Protein AF-A0A7K3WKF4-F1 (afdb_monomer)

Nearest PDB structures (foldseek):
  2om5-assembly1_A  TM=3.098E-01  e=3.218E-04  Homo sapiens
  7wmp-assembly1_B  TM=5.565E-01  e=5.448E-02  Helicobacter phage KHP30
  4x9b-assembly1_B  TM=2.691E-01  e=4.914E-04  Drosophila melanogaster
  6d1p-assembly1_A  TM=2.313E-01  e=4.779E-03  Bacteroides uniformis str. 3978 T3 ii
  5i99-assembly1_A  TM=2.181E-01  e=3.044E-02  Mus musculus

pLDDT: mean 87.35, std 16.47, range [27.38, 98.5]

Solvent-accessible surface area (backbone atoms only — not comparable to full-atom values): 19414 Å² total; per-residue (Å²): 143,82,87,81,84,84,75,84,81,80,80,78,80,77,80,77,78,76,80,70,76,82,77,66,37,39,50,88,57,43,48,78,48,37,30,80,52,79,65,48,75,52,51,24,71,66,24,44,70,41,78,48,51,90,70,45,89,52,78,68,28,66,18,25,27,30,28,31,37,55,30,54,64,63,95,77,40,94,82,64,81,81,84,56,44,30,33,35,43,36,41,34,71,61,47,48,55,95,44,70,50,32,8,79,28,30,34,41,36,32,25,40,42,88,40,73,75,40,54,91,43,52,50,67,48,82,41,57,52,79,42,80,60,60,50,73,42,79,40,69,83,54,63,67,59,34,56,33,37,39,40,38,17,21,25,29,79,64,82,74,20,82,35,51,6,39,28,35,36,28,41,36,38,30,43,64,34,41,47,85,81,52,69,72,48,73,13,39,76,62,36,80,80,33,76,61,37,42,47,83,48,40,40,30,37,36,37,49,72,88,58,74,72,35,38,48,48,55,69,55,50,79,47,49,55,54,40,58,35,40,25,52,62,90,54,62,81,39,75,46,62,36,38,40,34,33,69,58,98,88,32,73,44,74,53,75,47,79,46,57,24,33,76,53,66,49,74,54,53,59,26,34,58,73,81,81,82,62,50,32,28,52,51,46,44,64,39,76,81,28,64,63,16,39,38,40,30,21,42,88,84,69,48,74,74,46,75,42,66,43,52,79,52,71,53,52,58,86,87,56,74,75,43,66,31,37,39,42,34,34,61,32,77,86,88,39,45,67,86,59,52,67,57,56,36,30,42,46,129

Secondary structure (DSSP, 8-state):
--PPPPPP------------------TTSPEEP-TTSPPEEEEGGG-EEEE--TTSSSSEEEEEEEEEEE---GGG-TTS------EEEEEEEEEE---TTB-SSEEEEEEEBS-TT-GGGBPPPSEEEEESS-EEEEE-SPPTT-EEEEEEEE---STT--B---EEEEEEEESGGG------EEEETT-TT---EETTPPEEEE--TT----EEE-TTBS-SBSSEEEE----SSEEEEEEEEEEETTEEEEEEEEEEEEPPPEE-SEE--SSSSSS-S--EETGGG-TT-EEEEE-TTS-EEEEEES--S----TT--SSEEEEEEES-TTT---PPEEEEEEE--

Sequence (349 aa):
MNTVSAWPVIAFVAIVFLSSRAVAQDCADPQLLCGQSAPETLSTADGINTPVPASFCFDIAENAVFFDFQTLDLSQFPGLSFDDPTATLSIGNISCLQDSTFGEGILYAVFAATNACDESTFDAPIACDTLFQATDIPLDDLDPSTTYTVMISGFQGDLPAINPGECEVSISVSGPAVTYDFEADWYPDGDQSRNILLSGETVVLTTNPDLTGYSWTGEALNETSGPVVTAIPVGVDQNFEYIVETTINGCIYSETLSVLVRPAILPYNAFTPNADGINDTWEIKDIEKWQNAQINVYSRWGTRVFQATNYKNDWGGDDLPAATYYYVIELNPVDFNSDPYTGSVTILR

Foldseek 3Di:
DDDDDDDDDPDDPPPPPPPPPDDAQEQQDHAEFFQPDDWDKDKLVSFDWAAADPLAPDGTFHRKGKHKAWFADCVLPPPDPDPFLKKKKWKADKDWDPDQQEDQWKKKFKFFAPGSRDNVRTDRTQDIDTDNHIDIDMRGPHDHRTMIMMMMGFCQDDPPHPHGTTIMIIIHMHDDRRADDFPWDKDFLPDPQWDAAEQQTKIKIFGNQSDAAKAKDWPQWPDGGHRITIGRDHDAQDKIKMKIWGADPNDIHIDIDIHGYHYDKAWDAEAECPPPPGRQFGDIPPLLVQQQKWKWKADPVRHTPDIDGSDDRPHRPPPDDFAKIKMWIDRHVVPIDDHTDIDIHGYDD

InterPro domains:
  IPR026341 T9SS type B sorting domain [TIGR04131] (269-334)

Mean predicted aligned error: 9.22 Å

Radius of gyration: 31.7 Å; Cα contacts (8 Å, |Δi|>4): 827; chains: 1; bounding box: 65×61×93 Å

Structure (mmCIF, N/CA/C/O backbone):
data_AF-A0A7K3WKF4-F1
#
_entry.id   AF-A0A7K3WKF4-F1
#
loop_
_atom_site.group_PDB
_atom_site.id
_atom_site.type_symbol
_atom_site.label_atom_id
_atom_site.label_alt_id
_atom_site.label_comp_id
_atom_site.label_asym_id
_atom_site.label_entity_id
_atom_site.label_seq_id
_atom_site.pdbx_PDB_ins_code
_atom_site.Cartn_x
_atom_site.Cartn_y
_atom_site.Cartn_z
_atom_site.occupancy
_atom_site.B_iso_or_equiv
_atom_site.auth_seq_id
_atom_site.auth_comp_id
_atom_site.auth_asym_id
_atom_site.auth_atom_id
_atom_site.pdbx_PDB_model_num
ATOM 1 N N . MET A 1 1 ? 7.154 43.308 31.903 1.00 39.66 1 MET A N 1
ATOM 2 C CA . MET A 1 1 ? 6.301 42.131 31.647 1.00 39.66 1 MET A CA 1
ATOM 3 C C . MET A 1 1 ? 6.069 42.073 30.147 1.00 39.66 1 MET A C 1
ATOM 5 O O . MET A 1 1 ? 5.124 42.680 29.676 1.00 39.66 1 MET A O 1
ATOM 9 N N . ASN A 1 2 ? 6.984 41.448 29.404 1.00 32.00 2 ASN A N 1
ATOM 10 C CA . ASN A 1 2 ? 6.852 41.259 27.958 1.00 32.00 2 ASN A CA 1
ATOM 11 C C . ASN A 1 2 ? 6.824 39.754 27.703 1.00 32.00 2 ASN A C 1
ATOM 13 O O . ASN A 1 2 ? 7.793 39.063 28.007 1.00 32.00 2 ASN A O 1
ATOM 17 N N . THR A 1 3 ? 5.695 39.259 27.210 1.00 35.66 3 THR A N 1
ATOM 18 C CA . THR A 1 3 ? 5.501 37.872 26.791 1.00 35.66 3 THR A CA 1
ATOM 19 C C . THR A 1 3 ? 5.951 37.733 25.342 1.00 35.66 3 THR A C 1
ATOM 21 O O . THR A 1 3 ? 5.394 38.375 24.455 1.00 35.66 3 THR A O 1
ATOM 24 N N . VAL A 1 4 ? 6.980 36.919 25.110 1.00 35.44 4 VAL A N 1
ATOM 25 C CA . VAL A 1 4 ? 7.447 36.546 23.770 1.00 35.44 4 VAL A CA 1
ATOM 26 C C . VAL A 1 4 ? 6.651 35.318 23.332 1.00 35.44 4 VAL A C 1
ATOM 28 O O . VAL A 1 4 ? 6.704 34.282 23.988 1.00 35.44 4 VAL A O 1
ATOM 31 N N . SER A 1 5 ? 5.882 35.454 22.253 1.00 32.41 5 SER A N 1
ATOM 32 C CA . SER A 1 5 ? 5.180 34.358 21.585 1.00 32.41 5 SER A CA 1
ATOM 33 C C . SER A 1 5 ? 6.172 33.537 20.760 1.00 32.41 5 SER A C 1
ATOM 35 O O . SER A 1 5 ? 6.769 34.070 19.823 1.00 32.41 5 SER A O 1
ATOM 37 N N . ALA A 1 6 ? 6.337 32.256 21.083 1.00 34.06 6 ALA A N 1
ATOM 38 C CA . ALA A 1 6 ? 7.066 31.305 20.252 1.00 34.06 6 ALA A CA 1
ATOM 39 C C . ALA A 1 6 ? 6.112 30.713 19.202 1.00 34.06 6 ALA A C 1
ATOM 41 O O . ALA A 1 6 ? 5.099 30.113 19.552 1.00 34.06 6 ALA A O 1
ATOM 42 N N . TRP A 1 7 ? 6.425 30.922 17.925 1.00 29.14 7 TRP A N 1
ATOM 43 C CA . TRP A 1 7 ? 5.828 30.212 16.791 1.00 29.14 7 TRP A CA 1
ATOM 44 C C . TRP A 1 7 ? 6.712 28.999 16.465 1.00 29.14 7 TRP A C 1
ATOM 46 O O . TRP A 1 7 ? 7.935 29.120 16.595 1.00 29.14 7 TRP A O 1
ATOM 56 N N . PRO A 1 8 ? 6.163 27.848 16.037 1.00 34.53 8 PRO A N 1
ATOM 57 C CA . PRO A 1 8 ? 6.991 26.729 15.621 1.00 34.53 8 PRO A CA 1
ATOM 58 C C . PRO A 1 8 ? 7.610 27.048 14.256 1.00 34.53 8 PRO A C 1
ATOM 60 O O . PRO A 1 8 ? 6.922 27.403 13.300 1.00 34.53 8 PRO A O 1
ATOM 63 N N . VAL A 1 9 ? 8.934 26.946 14.182 1.00 34.34 9 VAL A N 1
ATOM 64 C CA . VAL A 1 9 ? 9.682 26.981 12.925 1.00 34.34 9 VAL A CA 1
ATOM 65 C C . VAL A 1 9 ? 9.486 25.620 12.264 1.00 34.34 9 VAL A C 1
ATOM 67 O O . VAL A 1 9 ? 10.070 24.632 12.699 1.00 34.34 9 VAL A O 1
ATOM 70 N N . ILE A 1 10 ? 8.637 25.561 11.240 1.00 36.38 10 ILE A N 1
ATOM 71 C CA . ILE A 1 10 ? 8.538 24.399 10.353 1.00 36.38 10 ILE A CA 1
ATOM 72 C C . ILE A 1 10 ? 9.793 24.416 9.479 1.00 36.38 10 ILE A C 1
ATOM 74 O O . ILE A 1 10 ? 9.942 25.262 8.596 1.00 36.38 10 ILE A O 1
ATOM 78 N N . ALA A 1 11 ? 10.730 23.519 9.775 1.00 30.06 11 ALA A N 1
ATOM 79 C CA . ALA A 1 11 ? 11.893 23.285 8.939 1.00 30.06 11 ALA A CA 1
ATOM 80 C C . ALA A 1 11 ? 11.443 22.526 7.683 1.00 30.06 11 ALA A C 1
ATOM 82 O O . ALA A 1 11 ? 11.278 21.311 7.706 1.00 30.06 11 ALA A O 1
ATOM 83 N N . PHE A 1 12 ? 11.226 23.252 6.586 1.00 31.02 12 PHE A N 1
ATOM 84 C CA . PHE A 1 12 ? 11.161 22.656 5.256 1.00 31.02 12 PHE A CA 1
ATOM 85 C C . PHE A 1 12 ? 12.551 22.100 4.925 1.00 31.02 12 PHE A C 1
ATOM 87 O O . PHE A 1 12 ? 13.471 22.854 4.602 1.00 31.02 12 PHE A O 1
ATOM 94 N N . VAL A 1 13 ? 12.717 20.783 5.035 1.00 31.55 13 VAL A N 1
ATOM 95 C CA . VAL A 1 13 ? 13.855 20.085 4.434 1.00 31.55 13 VAL A CA 1
ATOM 96 C C . VAL A 1 13 ? 13.608 20.094 2.930 1.00 31.55 13 VAL A C 1
ATOM 98 O O . VAL A 1 13 ? 12.854 19.286 2.400 1.00 31.55 13 VAL A O 1
ATOM 101 N N . ALA A 1 14 ? 14.185 21.077 2.240 1.00 27.97 14 ALA A N 1
ATOM 102 C CA . ALA A 1 14 ? 14.255 21.066 0.790 1.00 27.97 14 ALA A CA 1
ATOM 103 C C . ALA A 1 14 ? 15.190 19.921 0.381 1.00 27.97 14 ALA A C 1
ATOM 105 O O . ALA A 1 14 ? 16.412 20.042 0.486 1.00 27.97 14 ALA A O 1
ATOM 106 N N . ILE A 1 15 ? 14.609 18.800 -0.043 1.00 34.59 15 ILE A N 1
ATOM 107 C CA . ILE A 1 15 ? 15.333 17.731 -0.726 1.00 34.59 15 ILE A CA 1
ATOM 108 C C . ILE A 1 15 ? 15.763 18.314 -2.072 1.00 34.59 15 ILE A C 1
ATOM 110 O O . ILE A 1 15 ? 14.977 18.444 -3.008 1.00 34.59 15 ILE A O 1
ATOM 114 N N . VAL A 1 16 ? 17.014 18.764 -2.134 1.00 27.38 16 VAL A N 1
ATOM 115 C CA . VAL A 1 16 ? 17.664 19.133 -3.387 1.00 27.38 16 VAL A CA 1
ATOM 116 C C . VAL A 1 16 ? 17.917 17.827 -4.127 1.00 27.38 16 VAL A C 1
ATOM 118 O O . VAL A 1 16 ? 18.904 17.145 -3.858 1.00 27.38 16 VAL A O 1
ATOM 121 N N . PHE A 1 17 ? 17.021 17.469 -5.045 1.00 32.31 17 PHE A N 1
ATOM 122 C CA . PHE A 1 17 ? 17.335 16.505 -6.091 1.00 32.31 17 PHE A CA 1
ATOM 123 C C . PHE A 1 17 ? 18.454 17.119 -6.938 1.00 32.31 17 PHE A C 1
ATOM 125 O O . PHE A 1 17 ? 18.216 17.955 -7.809 1.00 32.31 17 PHE A O 1
ATOM 132 N N . LEU A 1 18 ? 19.705 16.763 -6.635 1.00 29.30 18 LEU A N 1
ATOM 133 C CA . LEU A 1 18 ? 20.773 16.902 -7.611 1.00 29.30 18 LEU A CA 1
ATOM 134 C C . LEU A 1 18 ? 20.427 15.945 -8.750 1.00 29.30 18 LEU A C 1
ATOM 136 O O . LEU A 1 18 ? 20.681 14.751 -8.648 1.00 29.30 18 LEU A O 1
ATOM 140 N N . SER A 1 19 ? 19.847 16.468 -9.828 1.00 35.44 19 SER A N 1
ATOM 141 C CA . SER A 1 19 ? 19.795 15.765 -11.103 1.00 35.44 19 SER A CA 1
ATOM 142 C C . SER A 1 19 ? 21.235 15.615 -11.601 1.00 35.44 19 SER A C 1
ATOM 144 O O . SER A 1 19 ? 21.791 16.519 -12.238 1.00 35.44 19 SER A O 1
ATOM 146 N N . SER A 1 20 ? 21.889 14.512 -11.247 1.00 38.53 20 SER A N 1
ATOM 147 C CA . SER A 1 20 ? 23.081 14.067 -11.955 1.00 38.53 20 SER A CA 1
ATOM 148 C C . SER A 1 20 ? 22.655 13.813 -13.395 1.00 38.53 20 SER A C 1
ATOM 150 O O . SER A 1 20 ? 21.859 12.915 -13.644 1.00 38.53 20 SER A O 1
ATOM 152 N N . ARG A 1 21 ? 23.139 14.622 -14.342 1.00 42.44 21 ARG A N 1
ATOM 153 C CA . ARG A 1 21 ? 23.054 14.261 -15.760 1.00 42.44 21 ARG A CA 1
ATOM 154 C C . ARG A 1 21 ? 23.733 12.901 -15.906 1.00 42.44 21 ARG A C 1
ATOM 156 O O . ARG A 1 21 ? 24.930 12.813 -15.621 1.00 42.44 21 ARG A O 1
ATOM 163 N N . ALA A 1 22 ? 22.961 11.876 -16.256 1.00 43.00 22 ALA A N 1
ATOM 164 C CA . ALA A 1 22 ? 23.480 10.551 -16.547 1.00 43.00 22 ALA A CA 1
ATOM 165 C C . ALA A 1 22 ? 24.554 10.692 -17.635 1.00 43.00 22 ALA A C 1
ATOM 167 O O . ALA A 1 22 ? 24.353 11.338 -18.663 1.00 43.00 22 ALA A O 1
ATOM 168 N N . VAL A 1 23 ? 25.746 10.199 -17.326 1.00 45.56 23 VAL A N 1
ATOM 169 C CA . VAL A 1 23 ? 26.917 10.235 -18.195 1.00 45.56 23 VAL A CA 1
ATOM 170 C C . VAL A 1 23 ? 26.814 9.013 -19.103 1.00 45.56 23 VAL A C 1
ATOM 172 O O . VAL A 1 23 ? 26.816 7.916 -18.574 1.00 45.56 23 VAL A O 1
ATOM 175 N N . ALA A 1 24 ? 26.731 9.232 -20.419 1.00 46.72 24 ALA A N 1
ATOM 176 C CA . ALA A 1 24 ? 26.867 8.246 -21.502 1.00 46.72 24 ALA A CA 1
ATOM 177 C C . ALA A 1 24 ? 26.042 6.948 -21.356 1.00 46.72 24 ALA A C 1
ATOM 179 O O . ALA A 1 24 ? 26.471 5.997 -20.716 1.00 46.72 24 ALA A O 1
ATOM 180 N N . GLN A 1 25 ? 24.888 6.891 -22.026 1.00 66.75 25 GLN A N 1
ATOM 181 C CA . GLN A 1 25 ? 24.059 5.684 -22.125 1.00 66.75 25 GLN A CA 1
ATOM 182 C C . GLN A 1 25 ? 24.450 4.867 -23.347 1.00 66.75 25 GLN A C 1
ATOM 184 O O . GLN A 1 25 ? 23.761 4.873 -24.368 1.00 66.75 25 GLN A O 1
ATOM 189 N N . ASP A 1 26 ? 25.602 4.214 -23.256 1.00 76.44 26 ASP A N 1
ATOM 190 C CA . ASP A 1 26 ? 25.994 3.217 -24.239 1.00 76.44 26 ASP A CA 1
ATOM 191 C C . ASP A 1 26 ? 25.507 1.822 -23.827 1.00 76.44 26 ASP A C 1
ATOM 193 O O . ASP A 1 26 ? 24.963 1.596 -22.748 1.00 76.44 26 ASP A O 1
ATOM 197 N N . CYS A 1 27 ? 25.687 0.866 -24.726 1.00 83.44 27 CYS A N 1
ATOM 198 C CA . CYS A 1 27 ? 25.285 -0.514 -24.510 1.00 83.44 27 CYS A CA 1
ATOM 199 C C . CYS A 1 27 ? 26.042 -1.224 -23.366 1.00 83.44 27 CYS A C 1
ATOM 201 O O . CYS A 1 27 ? 25.675 -2.342 -23.007 1.00 83.44 27 CYS A O 1
ATOM 203 N N . ALA A 1 28 ? 27.134 -0.649 -22.842 1.00 85.25 28 ALA A N 1
ATOM 204 C CA . ALA A 1 28 ? 27.984 -1.287 -21.838 1.00 85.25 28 ALA A CA 1
ATOM 205 C C . ALA A 1 28 ? 27.546 -0.961 -20.403 1.00 85.25 28 ALA A C 1
ATOM 207 O O . ALA A 1 28 ? 27.891 -1.716 -19.491 1.00 85.25 28 ALA A O 1
ATOM 208 N N . ASP A 1 29 ? 26.803 0.131 -20.212 1.00 84.69 29 ASP A N 1
ATOM 209 C CA . ASP A 1 29 ? 26.204 0.530 -18.935 1.00 84.69 29 ASP A CA 1
ATOM 210 C C . ASP A 1 29 ? 24.797 1.124 -19.166 1.00 84.69 29 ASP A C 1
ATOM 212 O O . ASP A 1 29 ? 24.591 2.334 -19.016 1.00 84.69 29 ASP A O 1
ATOM 216 N N . PRO A 1 30 ? 23.824 0.300 -19.607 1.00 87.75 30 PRO A N 1
ATOM 217 C CA . PRO A 1 30 ? 22.466 0.763 -19.862 1.00 87.75 30 PRO A CA 1
ATOM 218 C C . PRO A 1 30 ? 21.809 1.265 -18.573 1.00 87.75 30 PRO A C 1
ATOM 220 O O . PRO A 1 30 ? 21.981 0.695 -17.491 1.00 87.75 30 PRO A O 1
ATOM 223 N N . GLN A 1 31 ? 21.004 2.323 -18.679 1.00 88.94 31 GLN A N 1
ATOM 224 C CA . GLN A 1 31 ? 20.287 2.832 -17.512 1.00 88.94 31 GLN A CA 1
ATOM 225 C C . GLN A 1 31 ? 19.168 1.865 -17.102 1.00 88.94 31 GLN A C 1
ATOM 227 O O . GLN A 1 31 ? 18.304 1.518 -17.903 1.00 88.94 31 GLN A O 1
ATOM 232 N N . LEU A 1 32 ? 19.141 1.481 -15.825 1.00 91.25 32 LEU A N 1
ATOM 233 C CA . LEU A 1 32 ? 18.080 0.642 -15.274 1.00 91.25 32 LEU A CA 1
ATOM 234 C C . LEU A 1 32 ? 16.778 1.443 -15.091 1.00 91.25 32 LEU A C 1
ATOM 236 O O . LEU A 1 32 ? 16.754 2.449 -14.381 1.00 91.25 32 LEU A O 1
ATOM 240 N N . LEU A 1 33 ? 15.690 0.962 -15.689 1.00 93.06 33 LEU A N 1
ATOM 241 C CA . LEU A 1 33 ? 14.326 1.440 -15.500 1.00 93.06 33 LEU A CA 1
ATOM 242 C C . LEU A 1 33 ? 13.612 0.574 -14.463 1.00 93.06 33 LEU A C 1
ATOM 244 O O . LEU A 1 33 ? 13.486 -0.641 -14.615 1.00 93.06 33 LEU A O 1
ATOM 248 N N . CYS A 1 34 ? 13.103 1.223 -13.422 1.00 90.94 34 CYS A N 1
ATOM 249 C CA . CYS A 1 34 ? 12.379 0.574 -12.336 1.00 90.94 34 CYS A CA 1
ATOM 250 C C . CYS A 1 34 ? 10.877 0.855 -12.446 1.00 90.94 34 CYS A C 1
ATOM 252 O O . CYS A 1 34 ? 10.486 2.001 -12.662 1.00 90.94 34 CYS A O 1
ATOM 254 N N . GLY A 1 35 ? 10.035 -0.163 -12.223 1.00 86.88 35 GLY A N 1
ATOM 255 C CA . GLY A 1 35 ? 8.583 -0.103 -12.459 1.00 86.88 35 GLY A CA 1
ATOM 256 C C . GLY A 1 35 ? 7.795 0.947 -11.661 1.00 86.88 35 GLY A C 1
ATOM 257 O O . GLY A 1 35 ? 6.656 1.253 -12.002 1.00 86.88 35 GLY A O 1
ATOM 258 N N . GLN A 1 36 ? 8.385 1.491 -10.591 1.00 79.62 36 GLN A N 1
ATOM 259 C CA . GLN A 1 36 ? 7.792 2.520 -9.722 1.00 79.62 36 GLN A CA 1
ATOM 260 C C . GLN A 1 36 ? 8.588 3.839 -9.715 1.00 79.62 36 GLN A C 1
ATOM 262 O O . GLN A 1 36 ? 8.280 4.750 -8.946 1.00 79.62 36 GLN A O 1
ATOM 267 N N . SER A 1 37 ? 9.636 3.953 -10.535 1.00 83.69 37 SER A N 1
ATOM 268 C CA . SER A 1 37 ? 10.474 5.155 -10.577 1.00 83.69 37 SER A CA 1
ATOM 269 C C . SER A 1 37 ? 9.922 6.222 -11.516 1.00 83.69 37 SER A C 1
ATOM 271 O O . SER A 1 37 ? 9.139 5.951 -12.426 1.00 83.69 37 SER A O 1
ATOM 273 N N . ALA A 1 38 ? 10.325 7.469 -11.268 1.00 84.31 38 ALA A N 1
ATOM 274 C CA . ALA A 1 38 ? 9.978 8.585 -12.137 1.00 84.31 38 ALA A CA 1
ATOM 275 C C . ALA A 1 38 ? 10.599 8.405 -13.539 1.00 84.31 38 ALA A C 1
ATOM 277 O O . ALA A 1 38 ? 11.634 7.749 -13.658 1.00 84.31 38 ALA A O 1
ATOM 278 N N . PRO A 1 39 ? 10.012 9.011 -14.589 1.00 85.00 39 PRO A N 1
ATOM 279 C CA . PRO A 1 39 ? 10.570 8.930 -15.930 1.00 85.00 39 PRO A CA 1
ATOM 280 C C . PRO A 1 39 ? 11.972 9.528 -16.020 1.00 85.00 39 PRO A C 1
ATOM 282 O O . PRO A 1 39 ? 12.229 10.635 -15.540 1.00 85.00 39 PRO A O 1
ATOM 285 N N . GLU A 1 40 ? 12.848 8.817 -16.712 1.00 85.88 40 GLU A N 1
ATOM 286 C CA . GLU A 1 40 ? 14.227 9.212 -16.968 1.00 85.88 40 GLU A CA 1
ATOM 287 C C . GLU A 1 40 ? 14.299 10.011 -18.265 1.00 85.88 40 GLU A C 1
ATOM 289 O O . GLU A 1 40 ? 13.627 9.675 -19.236 1.00 85.88 40 GLU A O 1
ATOM 294 N N . THR A 1 41 ? 15.065 11.104 -18.290 1.00 85.38 41 THR A N 1
ATOM 295 C CA . THR A 1 41 ? 15.166 11.990 -19.465 1.00 85.38 41 THR A CA 1
ATOM 296 C C . THR A 1 41 ? 16.549 11.907 -20.092 1.00 85.38 41 THR A C 1
ATOM 298 O O . THR A 1 41 ? 17.552 12.000 -19.384 1.00 85.38 41 THR A O 1
ATOM 301 N N . LEU A 1 42 ? 16.602 11.806 -21.419 1.00 85.50 42 LEU A N 1
ATOM 302 C CA . LEU A 1 42 ? 17.835 11.633 -22.192 1.00 85.50 42 LEU A CA 1
ATOM 303 C C . LEU A 1 42 ? 17.800 12.402 -23.515 1.00 85.50 42 LEU A C 1
ATOM 305 O O . LEU A 1 42 ? 16.740 12.876 -23.925 1.00 85.50 42 LEU A O 1
ATOM 309 N N . SER A 1 43 ? 18.940 12.431 -24.213 1.00 89.00 43 SER A N 1
ATOM 310 C CA . SER A 1 43 ? 19.044 12.857 -25.612 1.00 89.00 43 SER A CA 1
ATOM 311 C C . SER A 1 43 ? 19.620 11.749 -26.500 1.00 89.00 43 SER A C 1
ATOM 313 O O . SER A 1 43 ? 20.667 11.187 -26.182 1.00 89.00 43 SER A O 1
ATOM 315 N N . THR A 1 44 ? 18.999 11.471 -27.652 1.00 89.12 44 THR A N 1
ATOM 316 C CA . THR A 1 44 ? 19.573 10.548 -28.657 1.00 89.12 44 THR A CA 1
ATOM 317 C C . THR A 1 44 ? 20.867 11.087 -29.272 1.00 89.12 44 THR A C 1
ATOM 319 O O . THR A 1 44 ? 21.638 10.324 -29.845 1.00 89.12 44 THR A O 1
ATOM 322 N N . ALA A 1 45 ? 21.159 12.385 -29.128 1.00 86.38 45 ALA A N 1
ATOM 323 C CA . ALA A 1 45 ? 22.429 12.973 -29.562 1.00 86.38 45 ALA A CA 1
ATOM 324 C C . ALA A 1 45 ? 23.647 12.385 -28.824 1.00 86.38 45 ALA A C 1
ATOM 326 O O . ALA A 1 45 ? 24.759 12.421 -29.349 1.00 86.38 45 ALA A O 1
ATOM 327 N N . ASP A 1 46 ? 23.438 11.831 -27.626 1.00 83.31 46 ASP A N 1
ATOM 328 C CA . ASP A 1 46 ? 24.483 11.181 -26.832 1.00 83.31 46 ASP A CA 1
ATOM 329 C C . ASP A 1 46 ? 24.683 9.699 -27.213 1.00 83.31 46 ASP A C 1
ATOM 331 O O . ASP A 1 46 ? 25.549 9.026 -26.650 1.00 83.31 46 ASP A O 1
ATOM 335 N N . GLY A 1 47 ? 23.882 9.185 -28.153 1.00 83.50 47 GLY A N 1
ATOM 336 C CA . GLY A 1 47 ? 23.884 7.788 -28.564 1.00 83.50 47 GLY A CA 1
ATOM 337 C C . GLY A 1 47 ? 25.039 7.397 -29.487 1.00 83.50 47 GLY A C 1
ATOM 338 O O . GLY A 1 47 ? 25.743 8.229 -30.064 1.00 83.50 47 GLY A O 1
ATOM 339 N N . ILE A 1 48 ? 25.216 6.088 -29.658 1.00 84.38 48 ILE A N 1
ATOM 340 C CA . ILE A 1 48 ? 26.276 5.489 -30.477 1.00 84.38 48 ILE A CA 1
ATOM 341 C C . ILE A 1 48 ? 25.709 4.687 -31.647 1.00 84.38 48 ILE A C 1
ATOM 343 O O . ILE A 1 48 ? 24.632 4.098 -31.561 1.00 84.38 48 ILE A O 1
ATOM 347 N N . ASN A 1 49 ? 26.461 4.618 -32.745 1.00 86.25 49 ASN A N 1
ATOM 348 C CA . ASN A 1 49 ? 26.059 3.807 -33.888 1.00 86.25 49 ASN A CA 1
ATOM 349 C C . ASN A 1 49 ? 26.123 2.321 -33.536 1.00 86.25 49 ASN A C 1
ATOM 351 O O . ASN A 1 49 ? 27.200 1.794 -33.245 1.00 86.25 49 ASN A O 1
ATOM 355 N N . THR A 1 50 ? 24.970 1.667 -33.601 1.00 84.00 50 THR A N 1
ATOM 356 C CA . THR A 1 50 ? 24.789 0.268 -33.240 1.00 84.00 50 THR A CA 1
ATOM 357 C C . THR A 1 50 ? 24.155 -0.478 -34.416 1.00 84.00 50 THR A C 1
ATOM 359 O O . THR A 1 50 ? 23.023 -0.183 -34.811 1.00 84.00 50 THR A O 1
ATOM 362 N N . PRO A 1 51 ? 24.877 -1.448 -35.000 1.00 84.75 51 PRO A N 1
ATOM 363 C CA . PRO A 1 51 ? 24.299 -2.422 -35.914 1.00 84.75 51 PRO A CA 1
ATOM 364 C C . PRO A 1 51 ? 23.143 -3.190 -35.261 1.00 84.75 51 PRO A C 1
ATOM 366 O O . PRO A 1 51 ? 23.192 -3.490 -34.067 1.00 84.75 51 PRO A O 1
ATOM 369 N N . VAL A 1 52 ? 22.104 -3.498 -36.039 1.00 87.81 52 VAL A N 1
ATOM 370 C CA . VAL A 1 52 ? 20.981 -4.318 -35.575 1.00 87.81 52 VAL A CA 1
ATOM 371 C C . VAL A 1 52 ? 20.743 -5.502 -36.512 1.00 87.81 52 VAL A C 1
ATOM 373 O O . VAL A 1 52 ? 20.921 -5.377 -37.729 1.00 87.81 52 VAL A O 1
ATOM 376 N N . PRO A 1 53 ? 20.326 -6.667 -35.985 1.00 88.38 53 PRO A N 1
ATOM 377 C CA . PRO A 1 53 ? 19.984 -7.807 -36.822 1.00 88.38 53 PRO A CA 1
ATOM 378 C C . PRO A 1 53 ? 18.747 -7.542 -37.688 1.00 88.38 53 PRO A C 1
ATOM 380 O O . PRO A 1 53 ? 17.854 -6.784 -37.324 1.00 88.38 53 PRO A O 1
ATOM 383 N N . ALA A 1 54 ? 18.615 -8.290 -38.786 1.00 86.69 54 ALA A N 1
ATOM 384 C CA . ALA A 1 54 ? 17.465 -8.200 -39.697 1.00 86.69 54 ALA A CA 1
ATOM 385 C C . ALA A 1 54 ? 16.106 -8.606 -39.077 1.00 86.69 54 ALA A C 1
ATOM 387 O O . ALA A 1 54 ? 15.084 -8.551 -39.757 1.00 86.69 54 ALA A O 1
ATOM 388 N N . SER A 1 55 ? 16.083 -9.080 -37.827 1.00 87.19 55 SER A N 1
ATOM 389 C CA . SER A 1 55 ? 14.853 -9.339 -37.067 1.00 87.19 55 SER A CA 1
ATOM 390 C C . SER A 1 55 ? 14.195 -8.059 -36.543 1.00 87.19 55 SER A C 1
ATOM 392 O O . SER A 1 55 ? 13.045 -8.115 -36.112 1.00 87.19 55 SER A O 1
ATOM 394 N N . PHE A 1 56 ? 14.898 -6.926 -36.568 1.00 92.25 56 PHE A N 1
ATOM 395 C CA . PHE A 1 56 ? 14.383 -5.639 -36.122 1.00 92.25 56 PHE A CA 1
ATOM 396 C C . PHE A 1 56 ? 13.535 -4.985 -37.220 1.00 92.25 56 PHE A C 1
ATOM 398 O O . PHE A 1 56 ? 13.681 -5.265 -38.408 1.00 92.25 56 PHE A O 1
ATOM 405 N N . CYS A 1 57 ? 12.629 -4.090 -36.829 1.00 91.31 57 CYS A N 1
ATOM 406 C CA . CYS A 1 57 ? 11.789 -3.326 -37.761 1.00 91.31 57 CYS A CA 1
ATOM 407 C C . CYS A 1 57 ? 12.525 -2.164 -38.453 1.00 91.31 57 CYS A C 1
ATOM 409 O O . CYS A 1 57 ? 11.911 -1.426 -39.223 1.00 91.31 57 CYS A O 1
ATOM 411 N N . PHE A 1 58 ? 13.822 -1.997 -38.195 1.00 89.75 58 PHE A N 1
ATOM 412 C CA . PHE A 1 58 ? 14.700 -1.031 -38.845 1.00 89.75 58 PHE A CA 1
ATOM 413 C C . PHE A 1 58 ? 16.080 -1.655 -39.077 1.00 89.75 58 PHE A C 1
ATOM 415 O O . PHE A 1 58 ? 16.473 -2.582 -38.373 1.00 89.75 58 PHE A O 1
ATOM 422 N N . ASP A 1 59 ? 16.805 -1.144 -40.073 1.00 83.12 59 ASP A N 1
ATOM 423 C CA . ASP A 1 59 ? 18.052 -1.758 -40.549 1.00 83.12 59 ASP A CA 1
ATOM 424 C C . ASP A 1 59 ? 19.310 -1.256 -39.817 1.00 83.12 59 ASP A C 1
ATOM 426 O O . ASP A 1 59 ? 20.341 -1.928 -39.839 1.00 83.12 59 ASP A O 1
ATOM 430 N N . ILE A 1 60 ? 19.255 -0.069 -39.200 1.00 78.69 60 ILE A N 1
ATOM 431 C CA . ILE A 1 60 ? 20.369 0.559 -38.470 1.00 78.69 60 ILE A CA 1
ATOM 432 C C . ILE A 1 60 ? 19.851 1.443 -37.328 1.00 78.69 60 ILE A C 1
ATOM 434 O O . ILE A 1 60 ? 18.796 2.064 -37.461 1.00 78.69 60 ILE A O 1
ATOM 438 N N . ALA A 1 61 ? 20.625 1.548 -36.245 1.00 86.00 61 ALA A N 1
ATOM 439 C CA . ALA A 1 61 ? 20.417 2.516 -35.170 1.00 86.00 61 ALA A CA 1
ATOM 440 C C . ALA A 1 61 ? 21.657 3.420 -35.045 1.00 86.00 61 ALA A C 1
ATOM 442 O O . ALA A 1 61 ? 22.648 3.062 -34.411 1.00 86.00 61 ALA A O 1
ATOM 443 N N . GLU A 1 62 ? 21.638 4.581 -35.703 1.00 86.38 62 GLU A N 1
ATOM 444 C CA . GLU A 1 62 ? 22.846 5.399 -35.921 1.00 86.38 62 GLU A CA 1
ATOM 445 C C . GLU A 1 62 ? 23.346 6.144 -34.670 1.00 86.38 62 GLU A C 1
ATOM 447 O O . GLU A 1 62 ? 24.536 6.440 -34.559 1.00 86.38 62 GLU A O 1
ATOM 452 N N . ASN A 1 63 ? 22.452 6.436 -33.728 1.00 90.56 63 ASN A N 1
ATOM 453 C CA . ASN A 1 63 ? 22.736 7.105 -32.454 1.00 90.56 63 ASN A CA 1
ATOM 454 C C . ASN A 1 63 ? 21.870 6.493 -31.341 1.00 90.56 63 ASN A C 1
ATOM 456 O O . ASN A 1 63 ? 20.974 7.127 -30.786 1.00 90.56 63 ASN A O 1
ATOM 460 N N . ALA A 1 64 ? 22.091 5.207 -31.083 1.00 90.56 64 ALA A N 1
ATOM 461 C CA . ALA A 1 64 ? 21.338 4.431 -30.113 1.00 90.56 64 ALA A CA 1
ATOM 462 C C . ALA A 1 64 ? 21.762 4.737 -28.670 1.00 90.56 64 ALA A C 1
ATOM 464 O O . ALA A 1 64 ? 22.956 4.805 -28.369 1.00 90.56 64 ALA A O 1
ATOM 465 N N . VAL A 1 65 ? 20.775 4.852 -27.787 1.00 92.62 65 VAL A N 1
ATOM 466 C CA . VAL A 1 65 ? 20.914 4.836 -26.328 1.00 92.62 65 VAL A CA 1
ATOM 467 C C . VAL A 1 65 ? 20.181 3.625 -25.757 1.00 92.62 65 VAL A C 1
ATOM 469 O O . VAL A 1 65 ? 19.231 3.127 -26.372 1.00 92.62 65 VAL A O 1
ATOM 472 N N . PHE A 1 66 ? 20.621 3.155 -24.592 1.00 92.06 66 PHE A N 1
ATOM 473 C CA . PHE A 1 66 ? 20.193 1.875 -24.034 1.00 92.06 66 PHE A CA 1
ATOM 474 C C . PHE A 1 66 ? 19.681 2.000 -22.601 1.00 92.06 66 PHE A C 1
ATOM 476 O O . PHE A 1 66 ? 20.280 2.665 -21.753 1.00 92.06 66 PHE A O 1
ATOM 483 N N . PHE A 1 67 ? 18.604 1.270 -22.340 1.00 93.19 67 PHE A N 1
ATOM 484 C CA . PHE A 1 67 ? 18.039 1.035 -21.021 1.00 93.19 67 PHE A CA 1
ATOM 485 C C . PHE A 1 67 ? 17.849 -0.445 -20.803 1.00 93.19 67 PHE A C 1
ATOM 487 O O . PHE A 1 67 ? 17.616 -1.171 -21.762 1.00 93.19 67 PHE A O 1
ATOM 494 N N . ASP A 1 68 ? 17.813 -0.848 -19.544 1.00 93.56 68 ASP A N 1
ATOM 495 C CA . ASP A 1 68 ? 17.361 -2.173 -19.162 1.00 93.56 68 ASP A CA 1
ATOM 496 C C . ASP A 1 68 ? 16.182 -2.067 -18.200 1.00 93.56 68 ASP A C 1
ATOM 498 O O . ASP A 1 68 ? 16.125 -1.176 -17.359 1.00 93.56 68 ASP A O 1
ATOM 502 N N . PHE A 1 69 ? 15.255 -3.011 -18.277 1.00 94.00 69 PHE A N 1
ATOM 503 C CA . PHE A 1 69 ? 14.353 -3.327 -17.176 1.00 94.00 69 PHE A CA 1
ATOM 504 C C . PHE A 1 69 ? 14.373 -4.831 -16.940 1.00 94.00 69 PHE A C 1
ATOM 506 O O . PHE A 1 69 ? 14.718 -5.617 -17.822 1.00 94.00 69 PHE A O 1
ATOM 513 N N . GLN A 1 70 ? 14.023 -5.243 -15.729 1.00 91.19 70 GLN A N 1
ATOM 514 C CA . GLN A 1 70 ? 14.040 -6.650 -15.351 1.00 91.19 70 GLN A CA 1
ATOM 515 C C . GLN A 1 70 ? 12.649 -7.090 -14.943 1.00 91.19 70 GLN A C 1
ATOM 517 O O . GLN A 1 70 ? 11.995 -6.430 -14.134 1.00 91.19 70 GLN A O 1
ATOM 522 N N . THR A 1 71 ? 12.217 -8.217 -15.493 1.00 89.12 71 THR A N 1
ATOM 523 C CA . THR A 1 71 ? 11.010 -8.894 -15.036 1.00 89.12 71 THR A CA 1
ATOM 524 C C . THR A 1 71 ? 11.317 -9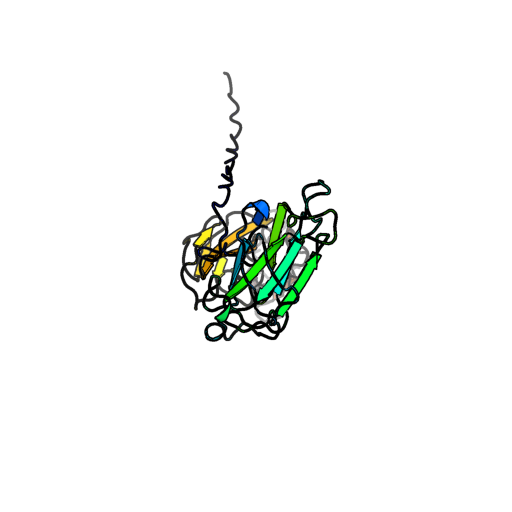.720 -13.794 1.00 89.12 71 THR A C 1
ATOM 526 O O . THR A 1 71 ? 12.444 -10.172 -13.568 1.00 89.12 71 THR A O 1
ATOM 529 N N . LEU A 1 72 ? 10.312 -9.906 -12.947 1.00 78.81 72 LEU A N 1
ATOM 530 C CA . LEU A 1 72 ? 10.490 -10.548 -11.644 1.00 78.81 72 LEU A CA 1
ATOM 531 C C . LEU A 1 72 ? 10.616 -12.086 -11.747 1.00 78.81 72 LEU A C 1
ATOM 533 O O . LEU A 1 72 ? 10.029 -12.710 -12.632 1.00 78.81 72 LEU A O 1
ATOM 537 N N . ASP A 1 73 ? 11.375 -12.708 -10.828 1.00 71.81 73 ASP A N 1
ATOM 538 C CA . ASP A 1 73 ? 11.443 -14.174 -10.651 1.00 71.81 73 ASP A CA 1
ATOM 539 C C . ASP A 1 73 ? 10.356 -14.649 -9.677 1.00 71.81 73 ASP A C 1
ATOM 541 O O . ASP A 1 73 ? 10.410 -14.408 -8.471 1.00 71.81 73 ASP A O 1
ATOM 545 N N . LEU A 1 74 ? 9.366 -15.355 -10.217 1.00 59.19 74 LEU A N 1
ATOM 546 C CA . LEU A 1 74 ? 8.144 -15.762 -9.522 1.00 59.19 74 LEU A CA 1
ATOM 547 C C . LEU A 1 74 ? 8.276 -17.084 -8.756 1.00 59.19 74 LEU A C 1
ATOM 549 O O . LEU A 1 74 ? 7.367 -17.468 -8.022 1.00 59.19 74 LEU A O 1
ATOM 553 N N . SER A 1 75 ? 9.407 -17.789 -8.870 1.00 58.38 75 SER A N 1
ATOM 554 C CA . SER A 1 75 ? 9.646 -19.017 -8.097 1.00 58.38 75 SER A CA 1
ATOM 555 C C . SER A 1 75 ? 9.759 -18.775 -6.581 1.00 58.38 75 SER A C 1
ATOM 557 O O . SER A 1 75 ? 9.755 -19.729 -5.799 1.00 58.38 75 SER A O 1
ATOM 559 N N . GLN A 1 76 ? 9.814 -17.506 -6.168 1.00 54.47 76 GLN A N 1
ATOM 560 C CA . GLN A 1 76 ? 9.937 -17.054 -4.786 1.00 54.47 76 GLN A CA 1
ATOM 561 C C . GLN A 1 76 ? 8.602 -16.586 -4.168 1.00 54.47 76 GLN A C 1
ATOM 563 O O . GLN A 1 76 ? 8.564 -16.381 -2.961 1.00 54.47 76 GLN A O 1
ATOM 568 N N . PHE A 1 77 ? 7.503 -16.473 -4.939 1.00 57.91 77 PHE A N 1
ATOM 569 C CA . PHE A 1 77 ? 6.250 -15.839 -4.476 1.00 57.91 77 PHE A CA 1
ATOM 570 C C . PHE A 1 77 ? 4.993 -16.648 -4.839 1.00 57.91 77 PHE A C 1
ATOM 572 O O . PHE A 1 77 ? 4.289 -16.328 -5.793 1.00 57.91 77 PHE A O 1
ATOM 579 N N . PRO A 1 78 ? 4.653 -17.701 -4.077 1.00 52.53 78 PRO A N 1
ATOM 580 C CA . PRO A 1 78 ? 3.491 -18.548 -4.363 1.00 52.53 78 PRO A CA 1
ATOM 581 C C . PRO A 1 78 ? 2.125 -17.873 -4.104 1.00 52.53 78 PRO A C 1
ATOM 583 O O . PRO A 1 78 ? 1.101 -18.467 -4.440 1.00 52.53 78 PRO A O 1
ATOM 586 N N . GLY A 1 79 ? 2.101 -16.683 -3.483 1.00 49.84 79 GLY A N 1
ATOM 587 C CA . GLY A 1 79 ? 0.896 -15.879 -3.215 1.00 49.84 79 GLY A CA 1
ATOM 588 C C . GLY A 1 79 ? 0.536 -14.882 -4.323 1.00 49.84 79 GLY A C 1
ATOM 589 O O . GLY A 1 79 ? -0.636 -14.539 -4.479 1.00 49.84 79 GLY A O 1
ATOM 590 N N . LEU A 1 80 ? 1.512 -14.501 -5.154 1.00 51.34 80 LEU A N 1
ATOM 591 C CA . LEU A 1 80 ? 1.282 -13.657 -6.319 1.00 51.34 80 LEU A CA 1
ATOM 592 C C . LEU A 1 80 ? 0.757 -14.541 -7.453 1.00 51.34 80 LEU A C 1
ATOM 594 O O . LEU A 1 80 ? 1.496 -15.274 -8.110 1.00 51.34 80 LEU A O 1
ATOM 598 N N . SER A 1 81 ? -0.560 -14.505 -7.655 1.00 44.06 81 SER A N 1
ATOM 599 C CA . SER A 1 81 ? -1.191 -15.065 -8.847 1.00 44.06 81 SER A CA 1
ATOM 600 C C . SER A 1 81 ? -0.666 -14.315 -10.062 1.00 44.06 81 SER A C 1
ATOM 602 O O . SER A 1 81 ? -1.137 -13.224 -10.374 1.00 44.06 81 SER A O 1
ATOM 604 N N . PHE A 1 82 ? 0.294 -14.895 -10.767 1.00 52.41 82 PHE A N 1
ATOM 605 C CA . PHE A 1 82 ? 0.614 -14.415 -12.093 1.00 52.41 82 PHE A CA 1
ATOM 606 C C . PHE A 1 82 ? -0.419 -14.949 -13.074 1.00 52.41 82 PHE A C 1
ATOM 608 O O . PHE A 1 82 ? -0.432 -16.140 -13.372 1.00 52.41 82 PHE A O 1
ATOM 615 N N . ASP A 1 83 ? -1.243 -14.048 -13.590 1.00 54.91 83 ASP A N 1
ATOM 616 C CA . ASP A 1 83 ? -1.888 -14.234 -14.889 1.00 54.91 83 ASP A CA 1
ATOM 617 C C . ASP A 1 83 ? -1.549 -13.074 -15.851 1.00 54.91 83 ASP A C 1
ATOM 619 O O . ASP A 1 83 ? -2.059 -13.066 -16.969 1.00 54.91 83 ASP A O 1
ATOM 623 N N . ASP A 1 84 ? -0.701 -12.104 -15.456 1.00 77.50 84 ASP A N 1
ATOM 624 C CA . ASP A 1 84 ? -0.488 -10.870 -16.229 1.00 77.50 84 ASP A CA 1
ATOM 625 C C . ASP A 1 84 ? 1.000 -10.599 -16.579 1.00 77.50 84 ASP A C 1
ATOM 627 O O . ASP A 1 84 ? 1.671 -9.823 -15.894 1.00 77.50 84 ASP A O 1
ATOM 631 N N . PRO A 1 85 ? 1.545 -11.235 -17.643 1.00 86.56 85 PRO A N 1
ATOM 632 C CA . PRO A 1 85 ? 2.900 -11.015 -18.175 1.00 86.56 85 PRO A CA 1
ATOM 633 C C . PRO A 1 85 ? 3.066 -9.699 -18.926 1.00 86.56 85 PRO A C 1
ATOM 635 O O . PRO A 1 85 ? 3.846 -9.620 -19.876 1.00 86.56 85 PRO A O 1
ATOM 638 N N . THR A 1 86 ? 2.327 -8.672 -18.521 1.00 90.81 86 THR A N 1
ATOM 639 C CA . THR A 1 86 ? 2.317 -7.405 -19.228 1.00 90.81 86 THR A CA 1
ATOM 640 C C . THR A 1 86 ? 3.114 -6.338 -18.495 1.00 90.81 86 THR A C 1
ATOM 642 O O . THR A 1 86 ? 3.205 -6.282 -17.263 1.00 90.81 86 THR A O 1
ATOM 645 N N . ALA A 1 87 ? 3.713 -5.465 -19.288 1.00 94.19 87 ALA A N 1
ATOM 646 C CA . ALA A 1 87 ? 4.221 -4.182 -18.849 1.00 94.19 87 ALA A CA 1
ATOM 647 C C . ALA A 1 87 ? 3.826 -3.121 -19.877 1.00 94.19 87 ALA A C 1
ATOM 649 O O . ALA A 1 87 ? 3.327 -3.402 -20.964 1.00 94.19 87 ALA A O 1
ATOM 650 N N . THR A 1 88 ? 4.036 -1.864 -19.532 1.00 96.12 88 THR A N 1
ATOM 651 C CA . THR A 1 88 ? 3.862 -0.730 -20.427 1.00 96.12 88 THR A CA 1
ATOM 652 C C . THR A 1 88 ? 5.129 0.099 -20.397 1.00 96.12 88 THR A C 1
ATOM 654 O O . THR A 1 88 ? 5.556 0.560 -19.336 1.00 96.12 88 THR A O 1
ATOM 657 N N . LEU A 1 89 ? 5.720 0.287 -21.573 1.00 97.00 89 LEU A N 1
ATOM 658 C CA . LEU A 1 89 ? 6.804 1.232 -21.783 1.00 97.00 89 LEU A CA 1
ATOM 659 C C . LEU A 1 89 ? 6.203 2.571 -22.210 1.00 97.00 89 LEU A C 1
ATOM 661 O O . LEU A 1 89 ? 5.658 2.697 -23.305 1.00 97.00 89 LEU A O 1
ATOM 665 N N . SER A 1 90 ? 6.321 3.579 -21.358 1.00 96.25 90 SER A N 1
ATOM 666 C CA . SER A 1 90 ? 5.880 4.937 -21.659 1.00 96.25 90 SER A CA 1
ATOM 667 C C . SER A 1 90 ? 7.042 5.741 -22.221 1.00 96.25 90 SER A C 1
ATOM 669 O O . SER A 1 90 ? 8.043 5.962 -21.536 1.00 96.25 90 SER A O 1
ATOM 671 N N . ILE A 1 91 ? 6.893 6.217 -23.457 1.00 95.00 91 ILE A N 1
ATOM 672 C CA . ILE A 1 91 ? 7.828 7.151 -24.087 1.00 95.00 91 ILE A CA 1
ATOM 673 C C . ILE A 1 91 ? 7.132 8.506 -24.207 1.00 95.00 91 ILE A C 1
ATOM 675 O O . ILE A 1 91 ? 6.200 8.696 -24.988 1.00 95.00 91 ILE A O 1
ATOM 679 N N . GLY A 1 92 ? 7.591 9.462 -23.409 1.00 92.75 92 GLY A N 1
ATOM 680 C CA . GLY A 1 92 ? 7.067 10.817 -23.291 1.00 92.75 92 GLY A CA 1
ATOM 681 C C . GLY A 1 92 ? 8.012 11.895 -23.824 1.00 92.75 92 GLY A C 1
ATOM 682 O O . GLY A 1 92 ? 9.173 11.641 -24.135 1.00 92.75 92 GLY A O 1
ATOM 683 N N . ASN A 1 93 ? 7.497 13.128 -23.886 1.00 89.94 93 ASN A N 1
ATOM 684 C CA . ASN A 1 93 ? 8.266 14.360 -24.117 1.00 89.94 93 ASN A CA 1
ATOM 685 C C . ASN A 1 93 ? 9.221 14.343 -25.325 1.00 89.94 93 ASN A C 1
ATOM 687 O O . ASN A 1 93 ? 10.258 14.995 -25.280 1.00 89.94 93 ASN A O 1
ATOM 691 N N . ILE A 1 94 ? 8.860 13.644 -26.406 1.00 92.81 94 ILE A N 1
ATOM 692 C CA . ILE A 1 94 ? 9.683 13.591 -27.619 1.00 92.81 94 ILE A CA 1
ATOM 693 C C . ILE A 1 94 ? 9.805 14.995 -28.222 1.00 92.81 94 ILE A C 1
ATOM 695 O O . ILE A 1 94 ? 8.822 15.566 -28.700 1.00 92.81 94 ILE A O 1
ATOM 699 N N . SER A 1 95 ? 11.018 15.543 -28.205 1.00 93.38 95 SER A N 1
ATOM 700 C CA . SER A 1 95 ? 11.338 16.869 -28.731 1.00 93.38 95 SER A CA 1
ATOM 701 C C . SER A 1 95 ? 12.630 16.815 -29.538 1.00 93.38 95 SER A C 1
ATOM 703 O O . SER A 1 95 ? 13.722 16.796 -28.974 1.00 93.38 95 SER A O 1
ATOM 705 N N . CYS A 1 96 ? 12.502 16.816 -30.863 1.00 93.00 96 CYS A N 1
ATOM 706 C CA . CYS A 1 96 ? 13.631 16.731 -31.788 1.00 93.00 96 CYS A CA 1
ATOM 707 C C . CYS A 1 96 ? 14.111 18.104 -32.264 1.00 93.00 96 CYS A C 1
ATOM 709 O O . CYS A 1 96 ? 13.312 19.041 -32.409 1.00 93.00 96 CYS A O 1
ATOM 711 N N . LEU A 1 97 ? 15.408 18.212 -32.561 1.00 90.62 97 LEU A N 1
ATOM 712 C CA . LEU A 1 97 ? 15.984 19.393 -33.199 1.00 90.62 97 LEU A CA 1
ATOM 713 C C . LEU A 1 97 ? 15.260 19.712 -34.512 1.00 90.62 97 LEU A C 1
ATOM 715 O O . LEU A 1 97 ? 15.132 18.879 -35.401 1.00 90.62 97 LEU A O 1
ATOM 719 N N . GLN A 1 98 ? 14.799 20.955 -34.630 1.00 87.12 98 GLN A N 1
ATOM 720 C CA . GLN A 1 98 ? 14.035 21.439 -35.780 1.00 87.12 98 GLN A CA 1
ATOM 721 C C . GLN A 1 98 ? 14.987 21.970 -36.867 1.00 87.12 98 GLN A C 1
ATOM 723 O O . GLN A 1 98 ? 15.037 23.174 -37.133 1.00 87.12 98 GLN A O 1
ATOM 728 N N . ASP A 1 99 ? 15.784 21.077 -37.460 1.00 88.25 99 ASP A N 1
ATOM 729 C CA . ASP A 1 99 ? 16.686 21.360 -38.583 1.00 88.25 99 ASP A CA 1
ATOM 730 C C . ASP A 1 99 ? 16.450 20.340 -39.703 1.00 88.25 99 ASP A C 1
ATOM 732 O O . ASP A 1 99 ? 16.515 19.139 -39.481 1.00 88.25 99 ASP A O 1
ATOM 736 N N . SER A 1 100 ? 16.236 20.819 -40.932 1.00 85.25 100 SER A N 1
ATOM 737 C CA . SER A 1 100 ? 15.968 19.984 -42.114 1.00 85.25 100 SER A CA 1
ATOM 738 C C . SER A 1 100 ? 17.053 18.950 -42.458 1.00 85.25 100 SER A C 1
ATOM 740 O O . SER A 1 100 ? 16.831 18.101 -43.315 1.00 85.25 100 SER A O 1
ATOM 742 N N . THR A 1 101 ? 18.244 19.051 -41.867 1.00 92.00 101 THR A N 1
ATOM 743 C CA . THR A 1 101 ? 19.335 18.081 -42.045 1.00 92.00 101 THR A CA 1
ATOM 744 C C . THR A 1 101 ? 19.242 16.880 -41.101 1.00 92.00 101 THR A C 1
ATOM 746 O O . THR A 1 101 ? 19.929 15.884 -41.340 1.00 92.00 101 THR A O 1
ATOM 749 N N . PHE A 1 102 ? 18.383 16.951 -40.083 1.00 91.25 102 PHE A N 1
ATOM 750 C CA . PHE A 1 102 ? 18.107 15.894 -39.116 1.00 91.25 102 PHE A CA 1
ATOM 751 C C . PHE A 1 102 ? 16.705 15.338 -39.343 1.00 91.25 102 PHE A C 1
ATOM 753 O O . PHE A 1 102 ? 15.796 16.063 -39.750 1.00 91.25 102 PHE A O 1
ATOM 760 N N . GLY A 1 103 ? 16.528 14.044 -39.095 1.00 90.38 103 GLY A N 1
ATOM 761 C CA . GLY A 1 103 ? 15.194 13.465 -39.107 1.00 90.38 103 GLY A CA 1
ATOM 762 C C . GLY A 1 103 ? 14.368 13.897 -37.896 1.00 90.38 103 GLY A C 1
ATOM 763 O O . GLY A 1 103 ? 14.887 14.261 -36.839 1.00 90.38 103 GLY A O 1
ATOM 764 N N . GLU A 1 104 ? 13.052 13.873 -38.062 1.00 89.19 104 GLU A N 1
ATOM 765 C CA . GLU A 1 104 ? 12.101 14.219 -37.012 1.00 89.19 104 GLU A CA 1
ATOM 766 C C . GLU A 1 104 ? 11.505 12.918 -36.477 1.00 89.19 104 GLU A C 1
ATOM 768 O O . GLU A 1 104 ? 10.698 12.300 -37.159 1.00 89.19 104 GLU A O 1
ATOM 773 N N . GLY A 1 105 ? 11.919 12.475 -35.290 1.00 92.00 105 GLY A N 1
ATOM 774 C CA . GLY A 1 105 ? 11.382 11.280 -34.634 1.00 92.00 105 GLY A CA 1
ATOM 775 C C . GLY A 1 105 ? 12.458 10.354 -34.078 1.00 92.00 105 GLY A C 1
ATOM 776 O O . GLY A 1 105 ? 13.658 10.608 -34.195 1.00 92.00 105 GLY A O 1
ATOM 777 N N . ILE A 1 106 ? 12.005 9.257 -33.481 1.00 94.75 106 ILE A N 1
ATOM 778 C CA . ILE A 1 106 ? 12.852 8.217 -32.900 1.00 94.75 106 ILE A CA 1
ATOM 779 C C . ILE A 1 106 ? 12.455 6.836 -33.421 1.00 94.75 106 ILE A C 1
ATOM 781 O O . ILE A 1 106 ? 11.324 6.609 -33.844 1.00 94.75 106 ILE A O 1
ATOM 785 N N . LEU A 1 107 ? 13.385 5.902 -33.340 1.00 95.00 107 LEU A N 1
ATOM 786 C CA . LEU A 1 107 ? 13.187 4.467 -33.435 1.00 95.00 107 LEU A CA 1
ATOM 787 C C . LEU A 1 107 ? 13.261 3.895 -32.021 1.00 95.00 107 LEU A C 1
ATOM 789 O O . LEU A 1 107 ? 14.097 4.340 -31.231 1.00 95.00 107 LEU A O 1
ATOM 793 N N . TYR A 1 108 ? 12.433 2.904 -31.710 1.00 95.62 108 TYR A N 1
ATOM 794 C CA . TYR A 1 108 ? 12.580 2.130 -30.481 1.00 95.62 108 TYR A CA 1
ATOM 795 C C . TYR A 1 108 ? 12.545 0.635 -30.767 1.00 95.62 108 TYR A C 1
ATOM 797 O O . TYR A 1 108 ? 11.872 0.194 -31.699 1.00 95.62 108 TYR A O 1
ATOM 805 N N . ALA A 1 109 ? 13.231 -0.141 -29.936 1.00 96.44 109 ALA A N 1
ATOM 806 C CA . ALA A 1 109 ? 13.102 -1.588 -29.884 1.00 96.44 109 ALA A CA 1
ATOM 807 C C . ALA A 1 109 ? 13.222 -2.079 -28.441 1.00 96.44 109 ALA A C 1
ATOM 809 O O . ALA A 1 109 ? 14.060 -1.592 -27.688 1.00 96.44 109 ALA A O 1
ATOM 810 N N . VAL A 1 110 ? 12.405 -3.062 -28.079 1.00 97.12 110 VAL A N 1
ATOM 811 C CA . VAL A 1 110 ? 12.441 -3.774 -26.802 1.00 97.12 110 VAL A CA 1
ATOM 812 C C . VAL A 1 110 ? 12.714 -5.240 -27.095 1.00 97.12 110 VAL A C 1
ATOM 814 O O . VAL A 1 110 ? 11.976 -5.859 -27.860 1.00 97.12 110 VAL A O 1
ATOM 817 N N . PHE A 1 111 ? 13.781 -5.790 -26.529 1.00 95.81 111 PHE A N 1
ATOM 818 C CA . PHE A 1 111 ? 14.240 -7.152 -26.807 1.00 95.81 111 PHE A CA 1
ATOM 819 C C . PHE A 1 111 ? 15.053 -7.697 -25.632 1.00 95.81 111 PHE A C 1
ATOM 821 O O . PHE A 1 111 ? 15.568 -6.932 -24.824 1.00 95.81 111 PHE A O 1
ATOM 828 N N . ALA A 1 112 ? 15.187 -9.016 -25.535 1.00 95.12 112 ALA A N 1
ATOM 829 C CA . ALA A 1 112 ? 16.139 -9.629 -24.616 1.00 95.12 112 ALA A CA 1
ATOM 830 C C . ALA A 1 112 ? 17.512 -9.755 -25.295 1.00 95.12 112 ALA A C 1
ATOM 832 O O . ALA A 1 112 ? 17.609 -10.028 -26.496 1.00 95.12 112 ALA A O 1
ATOM 833 N N . ALA A 1 113 ? 18.582 -9.542 -24.531 1.00 92.19 113 ALA A N 1
ATOM 834 C CA . ALA A 1 113 ? 19.946 -9.750 -24.996 1.00 92.19 113 ALA A CA 1
ATOM 835 C C . ALA A 1 113 ? 20.836 -10.232 -23.854 1.00 92.19 113 ALA A C 1
ATOM 837 O O . ALA A 1 113 ? 20.773 -9.734 -22.733 1.00 92.19 113 ALA A O 1
ATOM 838 N N . THR A 1 114 ? 21.724 -11.185 -24.145 1.00 89.94 114 THR A N 1
ATOM 839 C CA . THR A 1 114 ? 22.749 -11.585 -23.161 1.00 89.94 114 THR A CA 1
ATOM 840 C C . THR A 1 114 ? 23.845 -10.520 -23.033 1.00 89.94 114 THR A C 1
ATOM 842 O O . THR A 1 114 ? 24.491 -10.415 -21.992 1.00 89.94 114 THR A O 1
ATOM 845 N N . ASN A 1 115 ? 24.082 -9.741 -24.093 1.00 88.88 115 ASN A N 1
ATOM 846 C CA . ASN A 1 115 ? 25.015 -8.622 -24.105 1.00 88.88 115 ASN A CA 1
ATOM 847 C C . ASN A 1 115 ? 24.490 -7.518 -25.035 1.00 88.88 115 ASN A C 1
ATOM 849 O O . ASN A 1 115 ? 24.543 -7.665 -26.253 1.00 88.88 115 ASN A O 1
ATOM 853 N N . ALA A 1 116 ? 24.050 -6.390 -24.473 1.00 86.25 116 ALA A N 1
ATOM 854 C CA . ALA A 1 116 ? 23.507 -5.267 -25.240 1.00 86.25 116 ALA A CA 1
ATOM 855 C C . ALA A 1 116 ? 24.513 -4.635 -26.230 1.00 86.25 116 ALA A C 1
ATOM 857 O O . ALA A 1 116 ? 24.099 -3.944 -27.157 1.00 86.25 116 ALA A O 1
ATOM 858 N N . CYS A 1 117 ? 25.823 -4.887 -26.089 1.00 88.00 117 CYS A N 1
ATOM 859 C CA . CYS A 1 117 ? 26.854 -4.445 -27.039 1.00 88.00 117 CYS A CA 1
ATOM 860 C C . CYS A 1 117 ? 27.191 -5.461 -28.142 1.00 88.00 117 CYS A C 1
ATOM 862 O O . CYS A 1 117 ? 28.083 -5.202 -28.954 1.00 88.00 117 CYS A O 1
ATOM 864 N N . ASP A 1 118 ? 26.550 -6.629 -28.162 1.00 89.44 118 ASP A N 1
ATOM 865 C CA . ASP A 1 118 ? 26.787 -7.672 -29.160 1.00 89.44 118 ASP A CA 1
ATOM 866 C C . ASP A 1 118 ? 25.475 -8.036 -29.862 1.00 89.44 118 ASP A C 1
ATOM 868 O O . ASP A 1 118 ? 24.669 -8.810 -29.340 1.00 89.44 118 ASP A O 1
ATOM 872 N N . GLU A 1 119 ? 25.298 -7.502 -31.076 1.00 88.31 119 GLU A N 1
ATOM 873 C CA . GLU A 1 119 ? 24.112 -7.707 -31.921 1.00 88.31 119 GLU A CA 1
ATOM 874 C C . GLU A 1 119 ? 23.791 -9.187 -32.168 1.00 88.31 119 GLU A C 1
ATOM 876 O O . GLU A 1 119 ? 22.639 -9.550 -32.391 1.00 88.31 119 GLU A O 1
ATOM 881 N N . SER A 1 120 ? 24.793 -10.074 -32.099 1.00 89.81 120 SER A N 1
ATOM 882 C CA . SER A 1 120 ? 24.584 -11.511 -32.298 1.00 89.81 120 SER A CA 1
ATOM 883 C C . SER A 1 120 ? 23.831 -12.177 -31.144 1.00 89.81 120 SER A C 1
ATOM 885 O O . SER A 1 120 ? 23.384 -13.316 -31.282 1.00 89.81 120 SER A O 1
ATOM 887 N N . THR A 1 121 ? 23.689 -11.471 -30.020 1.00 92.06 121 THR A N 1
ATOM 888 C CA . THR A 1 121 ? 22.981 -11.931 -28.824 1.00 92.06 121 THR A CA 1
ATOM 889 C C . THR A 1 121 ? 21.573 -11.360 -28.698 1.00 92.06 121 THR A C 1
ATOM 891 O O . THR A 1 121 ? 20.901 -11.674 -27.718 1.00 92.06 121 THR A O 1
ATOM 894 N N . PHE A 1 122 ? 21.141 -10.519 -29.644 1.00 93.31 122 PHE A N 1
ATOM 895 C CA . PHE A 1 122 ? 19.824 -9.894 -29.601 1.00 93.31 122 PHE A CA 1
ATOM 896 C C . PHE A 1 122 ? 18.767 -10.892 -30.065 1.00 93.31 122 PHE A C 1
ATOM 898 O O . PHE A 1 122 ? 18.839 -11.424 -31.178 1.00 93.31 122 PHE A O 1
ATOM 905 N N . ASP A 1 123 ? 17.757 -11.102 -29.229 1.00 94.56 123 ASP A N 1
ATOM 906 C CA . ASP A 1 123 ? 16.557 -11.821 -29.625 1.00 94.56 123 ASP A CA 1
ATOM 907 C C . ASP A 1 123 ? 15.673 -10.956 -30.539 1.00 94.56 123 ASP A C 1
ATOM 909 O O . ASP A 1 123 ? 15.903 -9.759 -30.744 1.00 94.56 123 ASP A O 1
ATOM 913 N N . ALA A 1 124 ? 14.651 -11.569 -31.143 1.00 93.56 124 ALA A N 1
ATOM 914 C CA . ALA A 1 124 ? 13.665 -10.809 -31.906 1.00 93.56 124 ALA A CA 1
ATOM 915 C C . ALA A 1 124 ? 12.942 -9.815 -30.974 1.00 93.56 124 ALA A C 1
ATOM 917 O O . ALA A 1 124 ? 12.529 -10.217 -29.883 1.00 93.56 124 ALA A O 1
ATOM 918 N N . PRO A 1 125 ? 12.770 -8.544 -31.380 1.00 95.31 125 PRO A N 1
ATOM 919 C CA . PRO A 1 125 ? 12.133 -7.563 -30.521 1.00 95.31 125 PRO A CA 1
ATOM 920 C C . PRO A 1 125 ? 10.665 -7.904 -30.286 1.00 95.31 125 PRO A C 1
ATOM 922 O O . PRO A 1 125 ? 9.932 -8.234 -31.220 1.00 95.31 125 PRO A O 1
ATOM 925 N N . ILE A 1 126 ? 10.242 -7.786 -29.029 1.00 96.00 126 ILE A N 1
ATOM 926 C CA . ILE A 1 126 ? 8.844 -7.954 -28.615 1.00 96.00 126 ILE A CA 1
ATOM 927 C C . ILE A 1 126 ? 7.997 -6.743 -29.015 1.00 96.00 126 ILE A C 1
ATOM 929 O O . ILE A 1 126 ? 6.808 -6.870 -29.290 1.00 96.00 126 ILE A O 1
ATOM 933 N N . ALA A 1 127 ? 8.625 -5.571 -29.100 1.00 95.94 127 ALA A N 1
ATOM 934 C CA . ALA A 1 127 ? 8.024 -4.346 -29.596 1.00 95.94 127 ALA A CA 1
ATOM 935 C C . ALA A 1 127 ? 9.106 -3.507 -30.269 1.00 95.94 127 ALA A C 1
ATOM 937 O O . ALA A 1 127 ? 10.185 -3.323 -29.709 1.00 95.94 127 ALA A O 1
ATOM 938 N N . CYS A 1 128 ? 8.835 -2.995 -31.462 1.00 95.81 128 CYS A N 1
ATOM 939 C CA . CYS A 1 128 ? 9.689 -2.005 -32.096 1.00 95.81 128 CYS A CA 1
ATOM 940 C C . CYS A 1 128 ? 8.893 -1.235 -33.156 1.00 95.81 128 CYS A C 1
ATOM 942 O O . CYS A 1 128 ? 8.055 -1.822 -33.844 1.00 95.81 128 CYS A O 1
ATOM 944 N N . ASP A 1 129 ? 9.130 0.071 -33.277 1.00 95.31 129 ASP A N 1
ATOM 945 C CA . ASP A 1 129 ? 8.520 0.917 -34.311 1.00 95.31 129 ASP A CA 1
ATOM 946 C C . ASP A 1 129 ? 9.250 2.272 -34.416 1.00 95.31 129 ASP A C 1
ATOM 948 O O . ASP A 1 129 ? 10.185 2.572 -33.666 1.00 95.31 129 ASP A O 1
ATOM 952 N N . THR A 1 130 ? 8.795 3.115 -35.340 1.00 94.56 130 THR A N 1
ATOM 953 C CA . THR A 1 130 ? 9.156 4.532 -35.438 1.00 94.56 130 THR A CA 1
ATOM 954 C C . THR A 1 130 ? 8.111 5.402 -34.736 1.00 94.56 130 THR A C 1
ATOM 956 O O . THR A 1 130 ? 6.912 5.271 -34.981 1.00 94.56 130 THR A O 1
ATOM 959 N N . LEU A 1 131 ? 8.553 6.345 -33.903 1.00 94.00 131 LEU A N 1
ATOM 960 C CA . LEU A 1 131 ? 7.693 7.267 -33.163 1.00 94.00 131 LEU A CA 1
ATOM 961 C C . LEU A 1 131 ? 8.002 8.729 -33.481 1.00 94.00 131 LEU A C 1
ATOM 963 O O . LEU A 1 131 ? 9.143 9.180 -33.440 1.00 94.00 131 LEU A O 1
ATOM 967 N N . PHE A 1 132 ? 6.935 9.491 -33.705 1.00 92.31 132 PHE A N 1
ATOM 968 C CA . PHE A 1 132 ? 6.975 10.940 -33.941 1.00 92.31 132 PHE A CA 1
ATOM 969 C C . PHE A 1 132 ? 6.344 11.741 -32.795 1.00 92.31 132 PHE A C 1
ATOM 971 O O . PHE A 1 132 ? 6.393 12.968 -32.778 1.00 92.31 132 PHE A O 1
ATOM 978 N N . GLN A 1 133 ? 5.702 11.051 -31.853 1.00 93.12 133 GLN A N 1
ATOM 979 C CA . GLN A 1 133 ? 4.993 11.638 -30.724 1.00 93.12 133 GLN A CA 1
ATOM 980 C C . GLN A 1 133 ? 4.991 10.663 -29.546 1.00 93.12 133 GLN A C 1
ATOM 982 O O . GLN A 1 133 ? 5.156 9.458 -29.736 1.00 93.12 133 GLN A O 1
ATOM 987 N N . ALA A 1 134 ? 4.777 11.199 -28.345 1.00 93.75 134 ALA A N 1
ATOM 988 C CA . ALA A 1 134 ? 4.694 10.412 -27.123 1.00 93.75 134 ALA A CA 1
ATOM 989 C C . ALA A 1 134 ? 3.592 9.343 -27.193 1.00 93.75 134 ALA A C 1
ATOM 991 O O . ALA A 1 134 ? 2.509 9.590 -27.736 1.00 93.75 134 ALA A O 1
ATOM 992 N N . THR A 1 135 ? 3.864 8.171 -26.628 1.00 96.50 135 THR A N 1
ATOM 993 C CA . THR A 1 135 ? 2.924 7.052 -26.597 1.00 96.50 135 THR A CA 1
ATOM 994 C C . THR A 1 135 ? 3.279 6.039 -25.508 1.00 96.50 135 THR A C 1
ATOM 996 O O . THR A 1 135 ? 4.409 6.010 -25.019 1.00 96.50 135 THR A O 1
ATOM 999 N N . ASP A 1 136 ? 2.300 5.206 -25.169 1.00 96.81 136 ASP A N 1
ATOM 1000 C CA . ASP A 1 136 ? 2.450 4.055 -24.287 1.00 96.81 136 ASP A CA 1
ATOM 1001 C C . ASP A 1 136 ? 2.460 2.787 -25.142 1.00 96.81 136 ASP A C 1
ATOM 1003 O O . ASP A 1 136 ? 1.548 2.556 -25.941 1.00 96.81 136 ASP A O 1
ATOM 1007 N N . ILE A 1 137 ? 3.504 1.981 -24.986 1.00 97.06 137 ILE A N 1
ATOM 1008 C CA . ILE A 1 137 ? 3.721 0.752 -25.743 1.00 97.06 137 ILE A CA 1
ATOM 1009 C C . ILE A 1 137 ? 3.397 -0.426 -24.820 1.00 97.06 137 ILE A C 1
ATOM 1011 O O . ILE A 1 137 ? 4.111 -0.620 -23.830 1.00 97.06 137 ILE A O 1
ATOM 1015 N N . PRO A 1 138 ? 2.345 -1.213 -25.108 1.00 96.94 138 PRO A N 1
ATOM 1016 C CA . PRO A 1 138 ? 2.090 -2.442 -24.373 1.00 96.94 138 PRO A CA 1
ATOM 1017 C C . PRO A 1 138 ? 3.179 -3.467 -24.701 1.00 96.94 138 PRO A C 1
ATOM 1019 O O . PRO A 1 138 ? 3.560 -3.639 -25.860 1.00 96.94 138 PRO A O 1
ATOM 1022 N N . LEU A 1 139 ? 3.681 -4.128 -23.667 1.00 96.19 139 LEU A N 1
ATOM 1023 C CA . LEU A 1 139 ? 4.619 -5.234 -23.757 1.00 96.19 139 LEU A CA 1
ATOM 1024 C C . LEU A 1 139 ? 3.904 -6.459 -23.202 1.00 96.19 139 LEU A C 1
ATOM 1026 O O . LEU A 1 139 ? 3.611 -6.493 -22.010 1.00 96.19 139 LEU A O 1
ATOM 1030 N N . ASP A 1 140 ? 3.617 -7.427 -24.062 1.00 92.44 140 ASP A N 1
ATOM 1031 C CA . ASP A 1 140 ? 2.898 -8.650 -23.712 1.00 92.44 140 ASP A CA 1
ATOM 1032 C C . ASP A 1 140 ? 3.848 -9.859 -23.748 1.00 92.44 140 ASP A C 1
ATOM 1034 O O . ASP A 1 140 ? 4.917 -9.800 -24.360 1.00 92.44 140 ASP A O 1
ATOM 1038 N N . ASP A 1 141 ? 3.437 -10.964 -23.119 1.00 89.62 141 ASP A N 1
ATOM 1039 C CA . ASP A 1 141 ? 4.160 -12.245 -23.121 1.00 89.62 141 ASP A CA 1
ATOM 1040 C C . ASP A 1 141 ? 5.621 -12.144 -22.628 1.00 89.62 141 ASP A C 1
ATOM 1042 O O . ASP A 1 141 ? 6.518 -12.815 -23.142 1.00 89.62 141 ASP A O 1
ATOM 1046 N N . LEU A 1 142 ? 5.872 -11.305 -21.617 1.00 91.69 142 LEU A N 1
ATOM 1047 C CA . LEU A 1 142 ? 7.193 -11.167 -21.011 1.00 91.69 142 LEU A CA 1
ATOM 1048 C C . LEU A 1 142 ? 7.600 -12.430 -20.234 1.00 91.69 142 LEU A C 1
ATOM 1050 O O . LEU A 1 142 ? 6.856 -12.926 -19.382 1.00 91.69 142 LEU A O 1
ATOM 1054 N N . ASP A 1 143 ? 8.819 -12.908 -20.477 1.00 89.69 143 ASP A N 1
ATOM 1055 C CA . ASP A 1 143 ? 9.409 -14.024 -19.745 1.00 89.69 143 ASP A CA 1
ATOM 1056 C C . ASP A 1 143 ? 9.782 -13.587 -18.317 1.00 89.69 143 ASP A C 1
ATOM 1058 O O . ASP A 1 143 ? 10.284 -12.475 -18.126 1.00 89.69 143 ASP A O 1
ATOM 1062 N N . PRO A 1 144 ? 9.582 -14.433 -17.291 1.00 86.31 144 PRO A N 1
ATOM 1063 C CA . PRO A 1 144 ? 9.958 -14.117 -15.914 1.00 86.31 144 PRO A CA 1
ATOM 1064 C C . PRO A 1 144 ? 11.483 -14.098 -15.732 1.00 86.31 144 PRO A C 1
ATOM 1066 O O . PRO A 1 144 ? 12.217 -14.754 -16.473 1.00 86.31 144 PRO A O 1
ATOM 1069 N N . SER A 1 145 ? 11.970 -13.396 -14.704 1.00 85.88 145 SER A N 1
ATOM 1070 C CA . SER A 1 145 ? 13.399 -13.312 -14.348 1.00 85.88 145 SER A CA 1
ATOM 1071 C C . SER A 1 145 ? 14.327 -12.933 -15.518 1.00 85.88 145 SER A C 1
ATOM 1073 O O . SER A 1 145 ? 15.465 -13.408 -15.597 1.00 85.88 145 SER A O 1
ATOM 1075 N N . THR A 1 146 ? 13.843 -12.108 -16.441 1.00 90.56 146 THR A N 1
ATOM 1076 C CA . THR A 1 146 ? 14.515 -11.788 -17.702 1.00 90.56 146 THR A CA 1
ATOM 1077 C C . THR A 1 146 ? 14.825 -10.299 -17.768 1.00 90.56 146 THR A C 1
ATOM 1079 O O . THR A 1 146 ? 13.991 -9.454 -17.443 1.00 90.56 146 THR A O 1
ATOM 1082 N N . THR A 1 147 ? 16.044 -9.969 -18.194 1.00 93.12 147 THR A N 1
ATOM 1083 C CA . THR A 1 147 ? 16.431 -8.589 -18.496 1.00 93.12 147 THR A CA 1
ATOM 1084 C C . THR A 1 147 ? 16.054 -8.275 -19.936 1.00 93.12 147 THR A C 1
ATOM 1086 O O . THR A 1 147 ? 16.521 -8.942 -20.861 1.00 93.12 147 THR A O 1
ATOM 1089 N N . TYR A 1 148 ? 15.232 -7.249 -20.114 1.00 95.50 148 TYR A N 1
ATOM 1090 C CA . TYR A 1 148 ? 14.893 -6.688 -21.412 1.00 95.50 148 TYR A CA 1
ATOM 1091 C C . TYR A 1 148 ? 15.633 -5.373 -21.601 1.00 95.50 148 TYR A C 1
ATOM 1093 O O . TYR A 1 148 ? 15.601 -4.501 -20.733 1.00 95.50 148 TYR A O 1
ATOM 1101 N N . THR A 1 149 ? 16.243 -5.225 -22.766 1.00 95.31 149 THR A N 1
ATOM 1102 C CA . THR A 1 149 ? 16.899 -4.008 -23.212 1.00 95.31 149 THR A CA 1
ATOM 1103 C C . THR A 1 149 ? 15.924 -3.184 -24.046 1.00 95.31 149 THR A C 1
ATOM 1105 O O . THR A 1 149 ? 15.267 -3.695 -24.957 1.00 95.31 149 THR A O 1
ATOM 1108 N N . VAL A 1 150 ? 15.845 -1.889 -23.749 1.00 95.38 150 VAL A N 1
ATOM 1109 C CA . VAL A 1 150 ? 15.168 -0.887 -24.568 1.00 95.38 150 VAL A CA 1
ATOM 1110 C C . VAL A 1 150 ? 16.222 -0.053 -25.276 1.00 95.38 150 VAL A C 1
ATOM 1112 O O . VAL A 1 150 ? 17.007 0.658 -24.651 1.00 95.38 150 VAL A O 1
ATOM 1115 N N . MET A 1 151 ? 16.219 -0.127 -26.597 1.00 94.19 151 MET A N 1
ATOM 1116 C CA . MET A 1 151 ? 17.050 0.690 -27.467 1.00 94.19 151 MET A CA 1
ATOM 1117 C C . MET A 1 151 ? 16.212 1.840 -28.017 1.00 94.19 151 MET A C 1
ATOM 1119 O O . MET A 1 151 ? 15.152 1.594 -28.590 1.00 94.19 151 MET A O 1
ATOM 1123 N N . ILE A 1 152 ? 16.703 3.074 -27.896 1.00 94.44 152 ILE A N 1
ATOM 1124 C CA . ILE A 1 152 ? 16.119 4.262 -28.535 1.00 94.44 152 ILE A CA 1
ATOM 1125 C C . ILE A 1 152 ? 17.159 4.882 -29.462 1.00 94.44 152 ILE A C 1
ATOM 1127 O O . ILE A 1 152 ? 18.295 5.085 -29.055 1.00 94.44 152 ILE A O 1
ATOM 1131 N N . SER A 1 153 ? 16.791 5.224 -30.693 1.00 94.12 153 SER A N 1
ATOM 1132 C CA . SER A 1 153 ? 17.681 5.905 -31.642 1.00 94.12 153 SER A CA 1
ATOM 1133 C C . SER A 1 153 ? 16.939 7.004 -32.395 1.00 94.12 153 SER A C 1
ATOM 1135 O O . SER A 1 153 ? 15.716 7.009 -32.447 1.00 94.12 153 SER A O 1
ATOM 1137 N N . GLY A 1 154 ? 17.651 7.960 -32.975 1.00 93.69 154 GLY A N 1
ATOM 1138 C CA . GLY A 1 154 ? 17.081 8.960 -33.864 1.00 93.69 154 GLY A CA 1
ATOM 1139 C C . GLY A 1 154 ? 16.588 8.355 -35.172 1.00 93.69 154 GLY A C 1
ATOM 1140 O O . GLY A 1 154 ? 17.295 7.597 -35.832 1.00 93.69 154 GLY A O 1
ATOM 1141 N N . PHE A 1 155 ? 15.392 8.745 -35.601 1.00 93.06 155 PHE A N 1
ATOM 1142 C CA . PHE A 1 155 ? 14.914 8.434 -36.942 1.00 93.06 155 PHE A CA 1
ATOM 1143 C C . PHE A 1 155 ? 15.538 9.418 -37.934 1.00 93.06 155 PHE A C 1
ATOM 1145 O O . PHE A 1 155 ? 15.436 10.621 -37.730 1.00 93.06 155 PHE A O 1
ATOM 1152 N N . GLN A 1 156 ? 16.199 8.939 -38.992 1.00 90.88 156 GLN A N 1
ATOM 1153 C CA . GLN A 1 156 ? 16.774 9.807 -40.033 1.00 90.88 156 GLN A CA 1
ATOM 1154 C C . GLN A 1 156 ? 15.714 10.282 -41.037 1.00 90.88 156 GLN A C 1
ATOM 1156 O O . GLN A 1 156 ? 15.726 11.440 -41.439 1.00 90.88 156 GLN A O 1
ATOM 1161 N N . GLY A 1 157 ? 14.765 9.419 -41.410 1.00 86.12 157 GLY A N 1
ATOM 1162 C CA . GLY A 1 157 ? 13.734 9.740 -42.398 1.00 86.12 157 GLY A CA 1
ATOM 1163 C C . GLY A 1 157 ? 14.251 9.880 -43.831 1.00 86.12 157 GLY A C 1
ATOM 1164 O O . GLY A 1 157 ? 15.276 9.314 -44.205 1.00 86.12 157 GLY A O 1
ATOM 1165 N N . ASP A 1 158 ? 13.493 10.608 -44.650 1.00 83.94 158 ASP A N 1
ATOM 1166 C CA . ASP A 1 158 ? 13.814 10.862 -46.055 1.00 83.94 158 ASP A CA 1
ATOM 1167 C C . ASP A 1 158 ? 14.599 12.176 -46.237 1.00 83.94 158 ASP A C 1
ATOM 1169 O O . ASP A 1 158 ? 14.553 13.090 -45.411 1.00 83.94 158 ASP A O 1
ATOM 1173 N N . LEU A 1 159 ? 15.267 12.319 -47.388 1.00 85.81 159 LEU A N 1
ATOM 1174 C CA . LEU A 1 159 ? 15.930 13.568 -47.784 1.00 85.81 159 LEU A CA 1
ATOM 1175 C C . LEU A 1 159 ? 14.976 14.781 -47.647 1.00 85.81 159 LEU A C 1
ATOM 1177 O O . LEU A 1 159 ? 13.831 14.703 -48.101 1.00 85.81 159 LEU A O 1
ATOM 1181 N N . PRO A 1 160 ? 15.436 15.940 -47.128 1.00 86.31 160 PRO A N 1
ATOM 1182 C CA . PRO A 1 160 ? 16.832 16.376 -47.025 1.00 86.31 160 PRO A CA 1
ATOM 1183 C C . PRO A 1 160 ? 17.583 15.944 -45.760 1.00 86.31 160 PRO A C 1
ATOM 1185 O O . PRO A 1 160 ? 18.757 16.304 -45.637 1.00 86.31 160 PRO A O 1
ATOM 1188 N N . ALA A 1 161 ? 16.955 15.185 -44.861 1.00 89.31 161 ALA A N 1
ATOM 1189 C CA . ALA A 1 161 ? 17.636 14.674 -43.686 1.00 89.31 161 ALA A CA 1
ATOM 1190 C C . ALA A 1 161 ?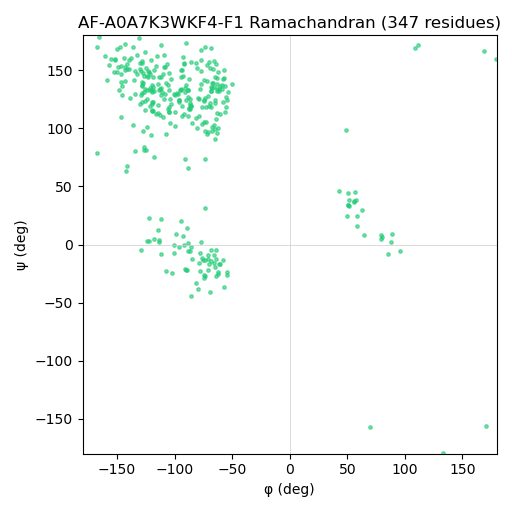 18.766 13.719 -44.097 1.00 89.31 161 ALA A C 1
ATOM 1192 O O . ALA A 1 161 ? 18.607 12.860 -44.966 1.00 89.31 161 ALA A O 1
ATOM 1193 N N . ILE A 1 162 ? 19.938 13.928 -43.506 1.00 91.19 162 ILE A N 1
ATOM 1194 C CA . ILE A 1 162 ? 21.142 13.112 -43.712 1.00 91.19 162 ILE A CA 1
ATOM 1195 C C . ILE A 1 162 ? 21.759 12.670 -42.384 1.00 91.19 162 ILE A C 1
ATOM 1197 O O . ILE A 1 162 ? 22.716 11.903 -42.391 1.00 91.19 162 ILE A O 1
ATOM 1201 N N . ASN A 1 163 ? 21.211 13.137 -41.262 1.00 91.69 163 ASN A N 1
ATOM 1202 C CA . ASN A 1 163 ? 21.593 12.761 -39.908 1.00 91.69 163 ASN A CA 1
ATOM 1203 C C . ASN A 1 163 ? 20.368 12.190 -39.173 1.00 91.69 163 ASN A C 1
ATOM 1205 O O . ASN A 1 163 ? 19.241 12.633 -39.438 1.00 91.69 163 ASN A O 1
ATOM 1209 N N . PRO A 1 164 ? 20.565 11.238 -38.250 1.00 92.00 164 PRO A N 1
ATOM 1210 C CA . PRO A 1 164 ? 19.483 10.690 -37.444 1.00 92.00 164 PRO A CA 1
ATOM 1211 C C . PRO A 1 164 ? 18.937 11.766 -36.505 1.00 92.00 164 PRO A C 1
ATOM 1213 O O . PRO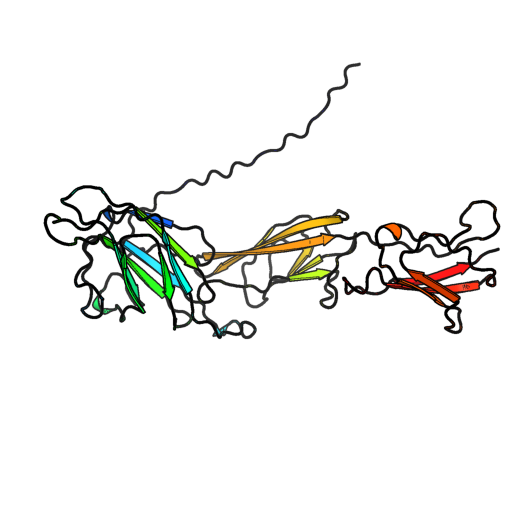 A 1 164 ? 19.675 12.659 -36.097 1.00 92.00 164 PRO A O 1
ATOM 1216 N N . GLY A 1 165 ? 17.655 11.691 -36.151 1.00 92.25 165 GLY A N 1
ATOM 1217 C CA . GLY A 1 165 ? 17.038 12.647 -35.236 1.00 92.25 165 GLY A CA 1
ATOM 1218 C C . GLY A 1 165 ? 17.791 12.786 -33.909 1.00 92.25 165 GLY A C 1
ATOM 1219 O O . GLY A 1 165 ? 18.129 11.806 -33.242 1.00 92.25 165 GLY A O 1
ATOM 1220 N N . GLU A 1 166 ? 18.041 14.028 -33.509 1.00 93.81 166 GLU A N 1
ATOM 1221 C CA . GLU A 1 166 ? 18.540 14.366 -32.177 1.00 93.81 166 GLU A CA 1
ATOM 1222 C C . GLU A 1 166 ? 17.353 14.831 -31.338 1.00 93.81 166 GLU A C 1
ATOM 1224 O O . GLU A 1 166 ? 16.848 15.943 -31.521 1.00 93.81 166 GLU A O 1
ATOM 1229 N N . CYS A 1 167 ? 16.864 13.951 -30.469 1.00 92.75 167 CYS A N 1
ATOM 1230 C CA . CYS A 1 167 ? 15.628 14.133 -29.729 1.00 92.75 167 CYS A CA 1
ATOM 1231 C C . CYS A 1 167 ? 15.860 13.974 -28.233 1.00 92.75 167 CYS A C 1
ATOM 1233 O O . CYS A 1 167 ? 16.477 13.004 -27.793 1.00 92.75 167 CYS A O 1
ATOM 1235 N N . GLU A 1 168 ? 15.305 14.903 -27.459 1.00 93.44 168 GLU A N 1
ATOM 1236 C CA . GLU A 1 168 ? 15.085 14.695 -26.034 1.00 93.44 168 GLU A CA 1
ATOM 1237 C C . GLU A 1 168 ? 13.844 13.819 -25.848 1.00 93.44 168 GLU A C 1
ATOM 1239 O O . GLU A 1 168 ? 12.825 14.047 -26.506 1.00 93.44 168 GLU A O 1
ATOM 1244 N N . VAL A 1 169 ? 13.931 12.810 -24.981 1.00 92.44 169 VAL A N 1
ATOM 1245 C CA . VAL A 1 169 ? 12.817 11.902 -24.665 1.00 92.44 169 VAL A CA 1
ATOM 1246 C C . VAL A 1 169 ? 12.797 11.594 -23.173 1.00 92.44 169 VAL A C 1
ATOM 1248 O O . VAL A 1 169 ? 13.842 11.591 -22.522 1.00 92.44 169 VAL A O 1
ATOM 1251 N N . SER A 1 170 ? 11.610 11.318 -22.633 1.00 92.69 170 SER A N 1
ATOM 1252 C CA . SER A 1 170 ? 11.449 10.778 -21.282 1.00 92.69 170 SER A CA 1
ATOM 1253 C C . SER A 1 170 ? 10.917 9.354 -21.339 1.00 92.69 170 SER A C 1
ATOM 1255 O O . SER A 1 170 ? 9.940 9.120 -22.044 1.00 92.69 170 SER A O 1
ATOM 1257 N N . ILE A 1 171 ? 11.492 8.429 -20.582 1.00 93.94 171 ILE A N 1
ATOM 1258 C CA . ILE A 1 171 ? 11.145 7.009 -20.630 1.00 93.94 171 ILE A CA 1
ATOM 1259 C C . ILE A 1 171 ? 10.847 6.462 -19.233 1.00 93.94 171 ILE A C 1
ATOM 1261 O O . ILE A 1 171 ? 11.519 6.802 -18.262 1.00 93.94 171 ILE A O 1
ATOM 1265 N N . SER A 1 172 ? 9.826 5.618 -19.121 1.00 95.00 172 SER A N 1
ATOM 1266 C CA . SER A 1 172 ? 9.517 4.866 -17.901 1.00 95.00 172 SER A CA 1
ATOM 1267 C C . SER A 1 172 ? 8.879 3.532 -18.250 1.00 95.00 172 SER A C 1
ATOM 1269 O O . SER A 1 172 ? 8.192 3.419 -19.263 1.00 95.00 172 SER A O 1
ATOM 1271 N N . VAL A 1 173 ? 9.053 2.539 -17.384 1.00 95.25 173 VAL A N 1
ATOM 1272 C CA . VAL A 1 173 ? 8.358 1.253 -17.477 1.00 95.25 173 VAL A CA 1
ATOM 1273 C C . VAL A 1 173 ? 7.422 1.115 -16.282 1.00 95.25 173 VAL A C 1
ATOM 1275 O O . VAL A 1 173 ? 7.738 1.585 -15.193 1.00 95.25 173 VAL A O 1
ATOM 1278 N N . SER A 1 174 ? 6.259 0.510 -16.480 1.00 93.12 174 SER A N 1
ATOM 1279 C CA . SER A 1 174 ? 5.298 0.230 -15.410 1.00 93.12 174 SER A CA 1
ATOM 1280 C C . SER A 1 174 ? 4.496 -1.027 -15.728 1.00 93.12 174 SER A C 1
ATOM 1282 O O . SER A 1 174 ? 4.531 -1.518 -16.853 1.00 93.12 174 SER A O 1
ATOM 1284 N N . GLY A 1 175 ? 3.762 -1.543 -14.749 1.00 89.62 175 GLY A N 1
ATOM 1285 C CA . GLY A 1 175 ? 2.864 -2.680 -14.931 1.00 89.62 175 GLY A CA 1
ATOM 1286 C C . GLY A 1 175 ? 3.320 -3.950 -14.210 1.00 89.62 175 GLY A C 1
ATOM 1287 O O . GLY A 1 175 ? 4.427 -3.990 -13.667 1.00 89.62 175 GLY A O 1
ATOM 1288 N N . PRO A 1 176 ? 2.457 -4.979 -14.190 1.00 84.94 176 PRO A N 1
ATOM 1289 C CA . PRO A 1 176 ? 2.590 -6.116 -13.281 1.00 84.94 176 PRO A CA 1
ATOM 1290 C C . PRO A 1 176 ? 3.921 -6.870 -13.378 1.00 84.94 176 PRO A C 1
ATOM 1292 O O . PRO A 1 176 ? 4.462 -7.275 -12.353 1.00 84.94 176 PRO A O 1
ATOM 1295 N N . ALA A 1 177 ? 4.493 -7.020 -14.577 1.00 87.56 177 ALA A N 1
ATOM 1296 C CA . ALA A 1 177 ? 5.734 -7.778 -14.767 1.00 87.56 177 ALA A CA 1
ATOM 1297 C C . ALA A 1 177 ? 6.994 -7.102 -14.180 1.00 87.56 177 ALA A C 1
ATOM 1299 O O . ALA A 1 177 ? 8.015 -7.772 -14.004 1.00 87.56 177 ALA A O 1
ATOM 1300 N N . VAL A 1 178 ? 6.937 -5.795 -13.884 1.00 88.25 178 VAL A N 1
ATOM 1301 C CA . VAL A 1 178 ? 8.082 -4.966 -13.447 1.00 88.25 178 VAL A CA 1
ATOM 1302 C C . VAL A 1 178 ? 7.853 -4.249 -12.110 1.00 88.25 178 VAL A C 1
ATOM 1304 O O . VAL A 1 178 ? 8.689 -3.454 -11.678 1.00 88.25 178 VAL A O 1
ATOM 1307 N N . THR A 1 179 ? 6.717 -4.484 -11.452 1.00 83.56 179 THR A N 1
ATOM 1308 C CA . THR A 1 179 ? 6.379 -3.887 -10.151 1.00 83.56 179 THR A CA 1
ATOM 1309 C C . THR A 1 179 ? 6.330 -4.950 -9.070 1.00 83.56 179 THR A C 1
ATOM 1311 O O . THR A 1 179 ? 5.690 -5.981 -9.255 1.00 83.56 179 THR A O 1
ATOM 1314 N N . TYR A 1 180 ? 6.967 -4.678 -7.933 1.00 79.38 180 TYR A N 1
ATOM 1315 C CA . TYR A 1 180 ? 6.933 -5.564 -6.779 1.00 79.38 180 TYR A CA 1
ATOM 1316 C C . TYR A 1 180 ? 5.849 -5.120 -5.787 1.00 79.38 180 TYR A C 1
ATOM 1318 O O . TYR A 1 180 ? 5.879 -3.977 -5.337 1.00 79.38 180 TYR A O 1
ATOM 1326 N N . ASP A 1 181 ? 4.937 -6.030 -5.446 1.00 78.38 181 ASP A N 1
ATOM 1327 C CA . ASP A 1 181 ? 3.976 -5.901 -4.344 1.00 78.38 181 ASP A CA 1
ATOM 1328 C C . ASP A 1 181 ? 4.470 -6.796 -3.200 1.00 78.38 181 ASP A C 1
ATOM 1330 O O . ASP A 1 181 ? 4.596 -8.016 -3.348 1.00 78.38 181 ASP A O 1
ATOM 1334 N N . PHE A 1 182 ? 4.860 -6.187 -2.086 1.00 81.88 182 PHE A N 1
ATOM 1335 C CA . PHE A 1 182 ? 5.332 -6.894 -0.900 1.00 81.88 182 PHE A CA 1
ATOM 1336 C C . PHE A 1 182 ? 4.222 -7.148 0.118 1.00 81.88 182 PHE A C 1
ATOM 1338 O O . PHE A 1 182 ? 4.536 -7.453 1.272 1.00 81.88 182 PHE A O 1
ATOM 1345 N N . GLU A 1 183 ? 2.962 -7.095 -0.316 1.00 87.00 183 GLU A N 1
ATOM 1346 C CA . GLU A 1 183 ? 1.771 -7.438 0.457 1.00 87.00 183 GLU A CA 1
ATOM 1347 C C . GLU A 1 183 ? 1.773 -6.711 1.808 1.00 87.00 183 GLU A C 1
ATOM 1349 O O . GLU A 1 183 ? 1.563 -7.324 2.862 1.00 87.00 183 GLU A O 1
ATOM 1354 N N . ALA A 1 184 ? 2.108 -5.412 1.802 1.00 93.06 184 ALA A N 1
ATOM 1355 C CA . ALA A 1 184 ? 2.129 -4.669 3.046 1.00 93.06 184 ALA A CA 1
ATOM 1356 C C . ALA A 1 184 ? 0.707 -4.512 3.584 1.00 93.06 184 ALA A C 1
ATOM 1358 O O . ALA A 1 184 ? -0.214 -4.097 2.882 1.00 93.06 184 ALA A O 1
ATOM 1359 N N . ASP A 1 185 ? 0.539 -4.808 4.866 1.00 96.00 185 ASP A N 1
ATOM 1360 C CA . ASP A 1 185 ? -0.740 -4.665 5.550 1.00 96.00 185 ASP A CA 1
ATOM 1361 C C . ASP A 1 185 ? -0.527 -4.292 7.019 1.00 96.00 185 ASP A C 1
ATOM 1363 O O . ASP A 1 185 ? 0.595 -4.304 7.544 1.00 96.00 185 ASP A O 1
ATOM 1367 N N . TRP A 1 186 ? -1.611 -3.926 7.693 1.00 97.38 186 TRP A N 1
ATOM 1368 C CA . TRP A 1 186 ? -1.603 -3.546 9.091 1.00 97.38 186 TRP A CA 1
ATOM 1369 C C . TRP A 1 186 ? -2.754 -4.183 9.859 1.00 97.38 186 TRP A C 1
ATOM 1371 O O . TRP A 1 186 ? -3.891 -4.248 9.401 1.00 97.38 186 TRP A O 1
ATOM 1381 N N . TYR A 1 187 ? -2.463 -4.593 11.091 1.00 97.19 187 TYR A N 1
ATOM 1382 C CA . TYR A 1 187 ? -3.417 -5.296 11.938 1.00 97.19 187 TYR A CA 1
ATOM 1383 C C . TYR A 1 187 ? -3.415 -4.722 13.358 1.00 97.19 187 TYR A C 1
ATOM 1385 O O . TYR A 1 187 ? -2.344 -4.593 13.965 1.00 97.19 187 TYR A O 1
ATOM 1393 N N . PRO A 1 188 ? -4.584 -4.386 13.931 1.00 96.69 188 PRO A N 1
ATOM 1394 C CA . PRO A 1 188 ? -4.672 -3.924 15.312 1.00 96.69 188 PRO A CA 1
ATOM 1395 C C . PRO A 1 188 ? -4.362 -5.086 16.264 1.00 96.69 188 PRO A C 1
ATOM 1397 O O . PRO A 1 188 ? -4.988 -6.142 16.204 1.00 96.69 188 PRO A O 1
ATOM 1400 N N . ASP A 1 189 ? -3.342 -4.909 17.101 1.00 95.56 189 ASP A N 1
ATOM 1401 C CA . ASP A 1 189 ? -2.768 -5.917 18.000 1.00 95.56 189 ASP A CA 1
ATOM 1402 C C . ASP A 1 189 ? -2.448 -7.268 17.313 1.00 95.56 189 ASP A C 1
ATOM 1404 O O . ASP A 1 189 ? -2.379 -8.314 17.960 1.00 95.56 189 ASP A O 1
ATOM 1408 N N . GLY A 1 190 ? -2.222 -7.254 15.992 1.00 94.75 190 GLY A N 1
ATOM 1409 C CA . GLY A 1 190 ? -1.936 -8.448 15.189 1.00 94.75 190 GLY A CA 1
ATOM 1410 C C . GLY A 1 190 ? -3.162 -9.287 14.806 1.00 94.75 190 GLY A C 1
ATOM 1411 O O . GLY A 1 190 ? -2.997 -10.384 14.272 1.00 94.75 190 GLY A O 1
ATOM 1412 N N . ASP A 1 191 ? -4.382 -8.810 15.065 1.00 95.25 191 ASP A N 1
ATOM 1413 C CA . ASP A 1 191 ? -5.613 -9.503 14.685 1.00 95.25 191 ASP A CA 1
ATOM 1414 C C . ASP A 1 191 ? -6.021 -9.183 13.241 1.00 95.25 191 ASP A C 1
ATOM 1416 O O . ASP A 1 191 ? -6.577 -8.124 12.946 1.00 95.25 191 ASP A O 1
ATOM 1420 N N . GLN A 1 192 ? -5.795 -10.147 12.348 1.00 93.75 192 GLN A N 1
ATOM 1421 C CA . GLN A 1 192 ? -6.117 -10.047 10.920 1.00 93.75 192 GLN A CA 1
ATOM 1422 C C . GLN A 1 192 ? -7.613 -10.011 10.608 1.00 93.75 192 GLN A C 1
ATOM 1424 O O . GLN A 1 192 ? -8.009 -9.705 9.486 1.00 93.75 192 GLN A O 1
ATOM 1429 N N . SER A 1 193 ? -8.471 -10.349 11.571 1.00 92.19 193 SER A N 1
ATOM 1430 C CA . SER A 1 193 ? -9.912 -10.245 11.369 1.00 92.19 193 SER A CA 1
ATOM 1431 C C . SER A 1 193 ? -10.396 -8.802 11.495 1.00 92.19 193 SER A C 1
ATOM 1433 O O . SER A 1 193 ? -11.442 -8.458 10.943 1.00 92.19 193 SER A O 1
ATOM 1435 N N . ARG A 1 194 ? -9.648 -7.943 12.189 1.00 93.31 194 ARG A N 1
ATOM 1436 C CA . ARG A 1 194 ? -10.058 -6.579 12.505 1.00 93.31 194 ARG A CA 1
ATOM 1437 C C . ARG A 1 194 ? -9.534 -5.578 11.481 1.00 93.31 194 ARG A C 1
ATOM 1439 O O . ARG A 1 194 ? -8.405 -5.674 11.027 1.00 93.31 194 ARG A O 1
ATOM 1446 N N . ASN A 1 195 ? -10.337 -4.558 11.185 1.00 91.50 195 ASN A N 1
ATOM 1447 C CA . ASN A 1 195 ? -10.002 -3.509 10.209 1.00 91.50 195 ASN A CA 1
ATOM 1448 C C . ASN A 1 195 ? -10.027 -2.093 10.814 1.00 91.50 195 ASN A C 1
ATOM 1450 O O . ASN A 1 195 ? -10.251 -1.102 10.118 1.00 91.50 195 ASN A O 1
ATOM 1454 N N . ILE A 1 196 ? -9.862 -1.996 12.135 1.00 93.62 196 ILE A N 1
ATOM 1455 C CA . ILE A 1 196 ? -9.927 -0.735 12.866 1.00 93.62 196 ILE A CA 1
ATOM 1456 C C . ILE A 1 196 ? -8.957 -0.724 14.043 1.00 93.62 196 ILE A C 1
ATOM 1458 O O . ILE A 1 196 ? -8.980 -1.622 14.891 1.00 93.62 196 ILE A O 1
ATOM 1462 N N . LEU A 1 197 ? -8.146 0.331 14.109 1.00 96.06 197 LEU A N 1
ATOM 1463 C CA . LEU A 1 197 ? -7.243 0.594 15.221 1.00 96.06 197 LEU A CA 1
ATOM 1464 C C . LEU A 1 197 ? -7.899 1.560 16.206 1.00 96.06 197 LEU A C 1
ATOM 1466 O O . LEU A 1 197 ? -8.288 2.675 15.844 1.00 96.06 197 LEU A O 1
ATOM 1470 N N . LEU A 1 198 ? -8.024 1.141 17.458 1.00 95.69 198 LEU A N 1
ATOM 1471 C CA . LEU A 1 198 ? -8.538 1.970 18.538 1.00 95.69 198 LEU A CA 1
ATOM 1472 C C . LEU A 1 198 ? -7.385 2.660 19.270 1.00 95.69 198 LEU A C 1
ATOM 1474 O O . LEU A 1 198 ? -6.264 2.167 19.353 1.00 95.69 198 LEU A O 1
ATOM 1478 N N . SER A 1 199 ? -7.657 3.841 19.813 1.00 95.44 199 SER A N 1
ATOM 1479 C CA . SER A 1 199 ? -6.652 4.654 20.490 1.00 95.44 199 SER A CA 1
ATOM 1480 C C . SER A 1 199 ? -6.011 3.891 21.652 1.00 95.44 199 SER A C 1
ATOM 1482 O O . SER A 1 199 ? -6.713 3.512 22.594 1.00 95.44 199 SER A O 1
ATOM 1484 N N . GLY A 1 200 ? -4.686 3.743 21.616 1.00 93.56 200 GLY A N 1
ATOM 1485 C CA . GLY A 1 200 ? -3.907 3.016 22.622 1.00 93.56 200 GLY A CA 1
ATOM 1486 C C . GLY A 1 200 ? -3.605 1.556 22.270 1.00 93.56 200 GLY A C 1
ATOM 1487 O O . GLY A 1 200 ? -2.851 0.930 23.011 1.00 93.56 200 GLY A O 1
ATOM 1488 N N . GLU A 1 201 ? -4.151 1.030 21.171 1.00 95.94 201 GLU A N 1
ATOM 1489 C CA . GLU A 1 201 ? -3.754 -0.268 20.613 1.00 95.94 201 GLU A CA 1
ATOM 1490 C C . GLU A 1 201 ? -2.425 -0.168 19.856 1.00 95.94 201 GLU A C 1
ATOM 1492 O O . GLU A 1 201 ? -2.004 0.911 19.424 1.00 95.94 201 GLU A O 1
ATOM 1497 N N . THR A 1 202 ? -1.765 -1.312 19.692 1.00 97.44 202 THR A N 1
ATOM 1498 C CA . THR A 1 202 ? -0.566 -1.426 18.862 1.00 97.44 202 THR A CA 1
ATOM 1499 C C . THR A 1 202 ? -0.990 -1.725 17.433 1.00 97.44 202 THR A C 1
ATOM 1501 O O . THR A 1 202 ? -1.795 -2.619 17.201 1.00 97.44 202 THR A O 1
ATOM 1504 N N . VAL A 1 203 ? -0.431 -1.026 16.452 1.00 98.06 203 VAL A N 1
ATOM 1505 C CA . VAL A 1 203 ? -0.513 -1.472 15.061 1.00 98.06 203 VAL A CA 1
ATOM 1506 C C . VAL A 1 203 ? 0.652 -2.405 14.767 1.00 98.06 203 VAL A C 1
ATOM 1508 O O . VAL A 1 203 ? 1.808 -2.072 15.032 1.00 98.06 203 VAL A O 1
ATOM 1511 N N . VAL A 1 204 ? 0.342 -3.587 14.245 1.00 98.31 204 VAL A N 1
ATOM 1512 C CA . VAL A 1 204 ? 1.322 -4.542 13.729 1.00 98.31 204 VAL A CA 1
ATOM 1513 C C . VAL A 1 204 ? 1.343 -4.390 12.217 1.00 98.31 204 VAL A C 1
ATOM 1515 O O . VAL A 1 204 ? 0.341 -4.659 11.565 1.00 98.31 204 VAL A O 1
ATOM 1518 N N . LEU A 1 205 ? 2.466 -3.926 11.682 1.00 98.19 205 LEU A N 1
ATOM 1519 C CA . LEU A 1 205 ? 2.690 -3.718 10.255 1.00 98.19 205 LEU A CA 1
ATOM 1520 C C . LEU A 1 205 ? 3.455 -4.928 9.725 1.00 98.19 205 LEU A C 1
ATOM 1522 O O . LEU A 1 205 ? 4.459 -5.328 10.321 1.00 98.19 205 LEU A O 1
ATOM 1526 N N . THR A 1 206 ? 2.983 -5.521 8.638 1.00 96.62 206 THR A N 1
ATOM 1527 C CA . THR A 1 206 ? 3.555 -6.745 8.068 1.00 96.62 206 THR A CA 1
ATOM 1528 C C . THR A 1 206 ? 3.830 -6.571 6.590 1.00 96.62 206 THR A C 1
ATOM 1530 O O . THR A 1 206 ? 3.085 -5.867 5.922 1.00 96.62 206 THR A O 1
ATOM 1533 N N . THR A 1 207 ? 4.8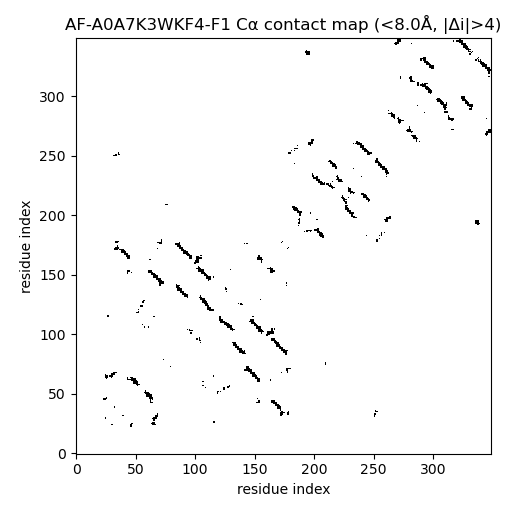43 -7.260 6.084 1.00 94.12 207 THR A N 1
ATOM 1534 C CA . THR A 1 207 ? 5.116 -7.461 4.656 1.00 94.12 207 THR A CA 1
ATOM 1535 C C . THR A 1 207 ? 5.374 -8.942 4.386 1.00 94.12 207 THR A C 1
ATOM 1537 O O . THR A 1 207 ? 5.427 -9.765 5.308 1.00 94.12 207 THR A O 1
ATOM 1540 N N . ASN A 1 208 ? 5.588 -9.283 3.118 1.00 87.00 208 ASN A N 1
ATOM 1541 C CA . ASN A 1 208 ? 6.002 -10.607 2.692 1.00 87.00 208 ASN A CA 1
ATOM 1542 C C . ASN A 1 208 ? 7.297 -11.054 3.420 1.00 87.00 208 ASN A C 1
ATOM 1544 O O . ASN A 1 208 ? 8.349 -10.430 3.270 1.00 87.00 208 ASN A O 1
ATOM 1548 N N . PRO A 1 209 ? 7.265 -12.150 4.199 1.00 87.62 209 PRO A N 1
ATOM 1549 C CA . PRO A 1 209 ? 8.408 -12.591 4.997 1.00 87.62 209 PRO A CA 1
ATOM 1550 C C . PRO A 1 209 ? 9.547 -13.224 4.183 1.00 87.62 209 PRO A C 1
ATOM 1552 O O . PRO A 1 209 ? 10.633 -13.413 4.736 1.00 87.62 209 PRO A O 1
ATOM 1555 N N . ASP A 1 210 ? 9.319 -13.565 2.912 1.00 82.25 210 ASP A N 1
ATOM 1556 C CA . ASP A 1 210 ? 10.313 -14.217 2.051 1.00 82.25 210 ASP A CA 1
ATOM 1557 C C . ASP A 1 210 ? 11.350 -13.226 1.498 1.00 82.25 210 ASP A C 1
ATOM 1559 O O . ASP A 1 210 ? 12.442 -13.621 1.078 1.00 82.25 210 ASP A O 1
ATOM 1563 N N . LEU A 1 211 ? 11.056 -11.925 1.566 1.00 80.12 211 LEU A N 1
ATOM 1564 C CA . LEU A 1 211 ? 12.010 -10.872 1.255 1.00 80.12 211 LEU A CA 1
ATOM 1565 C C . LEU A 1 211 ? 12.776 -10.386 2.482 1.00 80.12 211 LEU A C 1
ATOM 1567 O O . LEU A 1 211 ? 12.343 -10.438 3.633 1.00 80.12 211 LEU A O 1
ATOM 1571 N N . THR A 1 212 ? 13.946 -9.823 2.200 1.00 85.19 212 THR A N 1
ATOM 1572 C CA . THR A 1 212 ? 14.804 -9.196 3.203 1.00 85.19 212 THR A CA 1
ATOM 1573 C C . THR A 1 212 ? 15.130 -7.765 2.793 1.00 85.19 212 THR A C 1
ATOM 1575 O O . THR A 1 212 ? 14.915 -7.374 1.650 1.00 85.19 212 THR A O 1
ATOM 1578 N N . GLY A 1 213 ? 15.650 -6.971 3.730 1.00 90.62 213 GLY A N 1
ATOM 1579 C CA . GLY A 1 213 ? 16.073 -5.597 3.444 1.00 90.62 213 GLY A CA 1
ATOM 1580 C C . GLY A 1 213 ? 14.990 -4.530 3.609 1.00 90.62 213 GLY A C 1
ATOM 1581 O O . GLY A 1 213 ? 15.251 -3.380 3.275 1.00 90.62 213 GLY A O 1
ATOM 1582 N N . TYR A 1 214 ? 13.825 -4.874 4.167 1.00 95.44 214 TYR A N 1
ATOM 1583 C CA . TYR A 1 214 ? 12.780 -3.898 4.471 1.00 95.44 214 TYR A CA 1
ATOM 1584 C C . TYR A 1 214 ? 13.253 -2.800 5.421 1.00 95.44 214 TYR A C 1
ATOM 1586 O O . TYR A 1 214 ? 13.826 -3.085 6.481 1.00 95.44 214 TYR A O 1
ATOM 1594 N N . SER A 1 215 ? 12.928 -1.563 5.059 1.00 96.94 215 SER A N 1
ATOM 1595 C CA . SER A 1 215 ? 13.117 -0.359 5.858 1.00 96.94 215 SER A CA 1
ATOM 1596 C C . SER A 1 215 ? 11.782 0.360 6.017 1.00 96.94 215 SER A C 1
ATOM 1598 O O . SER A 1 215 ? 11.132 0.678 5.028 1.00 96.94 215 SER A O 1
ATOM 1600 N N . TRP A 1 216 ? 11.383 0.630 7.258 1.00 98.00 216 TRP A N 1
ATOM 1601 C CA . TRP A 1 216 ? 10.112 1.268 7.598 1.00 98.00 216 TRP A CA 1
ATOM 1602 C C . TRP A 1 216 ? 10.314 2.706 8.071 1.00 98.00 216 TRP A C 1
ATOM 1604 O O . TRP A 1 216 ? 11.199 2.990 8.883 1.00 98.00 216 TRP A O 1
ATOM 1614 N N . THR A 1 217 ? 9.432 3.595 7.624 1.00 98.38 217 THR A N 1
ATOM 1615 C CA . THR A 1 217 ? 9.332 4.992 8.053 1.00 98.38 217 THR A CA 1
ATOM 1616 C C . THR A 1 217 ? 7.905 5.287 8.499 1.00 98.38 217 THR A C 1
ATOM 1618 O O . THR A 1 217 ? 6.953 4.980 7.794 1.00 98.38 217 THR A O 1
ATOM 1621 N N . GLY A 1 218 ? 7.741 5.901 9.669 1.00 97.31 218 GLY A N 1
ATOM 1622 C CA . GLY A 1 218 ? 6.430 6.236 10.221 1.00 97.31 218 GLY A CA 1
ATOM 1623 C C . GLY A 1 218 ? 6.512 6.669 11.681 1.00 97.31 218 GLY A C 1
ATOM 1624 O O . GLY A 1 218 ? 7.547 6.518 12.338 1.00 97.31 218 GLY A O 1
ATOM 1625 N N . GLU A 1 219 ? 5.430 7.249 12.197 1.00 95.62 219 GLU A N 1
ATOM 1626 C CA . GLU A 1 219 ? 5.381 7.732 13.578 1.00 95.62 219 GLU A CA 1
ATOM 1627 C C . GLU A 1 219 ? 5.262 6.577 14.583 1.00 95.62 219 GLU A C 1
ATOM 1629 O O . GLU A 1 219 ? 4.523 5.616 14.373 1.00 95.62 219 GLU A O 1
ATOM 1634 N N . ALA A 1 220 ? 5.960 6.713 15.716 1.00 95.56 220 ALA A N 1
ATOM 1635 C CA . ALA A 1 220 ? 5.866 5.811 16.865 1.00 95.56 220 ALA A CA 1
ATOM 1636 C C . ALA A 1 220 ? 6.194 4.336 16.567 1.00 95.56 220 ALA A C 1
ATOM 1638 O O . ALA A 1 220 ? 5.744 3.457 17.301 1.00 95.56 220 ALA A O 1
ATOM 1639 N N . LEU A 1 221 ? 6.990 4.074 15.524 1.00 98.00 221 LEU A N 1
ATOM 1640 C CA . LEU A 1 221 ? 7.570 2.761 15.248 1.00 98.00 221 LEU A CA 1
ATOM 1641 C C . LEU A 1 221 ? 8.521 2.331 16.375 1.00 98.00 221 LEU A C 1
ATOM 1643 O O . LEU A 1 221 ? 9.381 3.102 16.808 1.00 98.00 221 LEU A O 1
ATOM 1647 N N . ASN A 1 222 ? 8.389 1.082 16.815 1.00 97.56 222 ASN A N 1
ATOM 1648 C CA . ASN A 1 222 ? 9.303 0.435 17.757 1.00 97.56 222 ASN A CA 1
ATOM 1649 C C . ASN A 1 222 ? 10.555 -0.102 17.046 1.00 97.56 222 ASN A C 1
ATOM 1651 O O . ASN A 1 222 ? 11.655 -0.070 17.600 1.00 97.56 222 ASN A O 1
ATOM 1655 N N . GLU A 1 223 ? 10.391 -0.548 15.802 1.00 97.31 223 GLU A N 1
ATOM 1656 C CA . GLU A 1 223 ? 11.441 -1.038 14.919 1.00 97.31 223 GLU A CA 1
ATOM 1657 C C . GLU A 1 223 ? 11.283 -0.428 13.522 1.00 97.31 223 GLU A C 1
ATOM 1659 O O . GLU A 1 223 ? 10.173 -0.156 13.074 1.00 97.31 223 GLU A O 1
ATOM 1664 N N . THR A 1 224 ? 12.395 -0.234 12.812 1.00 97.19 224 THR A N 1
ATOM 1665 C CA . THR A 1 224 ? 12.400 0.360 11.461 1.00 97.19 224 THR A CA 1
ATOM 1666 C C . THR A 1 224 ? 12.866 -0.617 10.386 1.00 97.19 224 THR A C 1
ATOM 1668 O O . THR A 1 224 ? 13.203 -0.202 9.284 1.00 97.19 224 THR A O 1
ATOM 1671 N N . SER A 1 225 ? 12.973 -1.908 10.697 1.00 96.38 225 SER A N 1
ATOM 1672 C CA . SER A 1 225 ? 13.482 -2.905 9.755 1.00 96.38 225 SER A CA 1
ATOM 1673 C C . SER A 1 225 ? 12.920 -4.288 10.031 1.00 96.38 225 SER A C 1
ATOM 1675 O O . SER A 1 225 ? 12.761 -4.660 11.194 1.00 96.38 225 SER A O 1
ATOM 1677 N N . GLY A 1 226 ? 12.762 -5.073 8.971 1.00 95.31 226 GLY A N 1
ATOM 1678 C CA . GLY A 1 226 ? 12.255 -6.441 9.031 1.00 95.31 226 GLY A CA 1
ATOM 1679 C C . GLY A 1 226 ? 10.842 -6.575 8.459 1.00 95.31 226 GLY A C 1
ATOM 1680 O O . GLY A 1 226 ? 10.192 -5.566 8.184 1.00 95.31 226 GLY A O 1
ATOM 1681 N N . PRO A 1 227 ? 10.376 -7.819 8.262 1.00 94.75 227 PRO A N 1
ATOM 1682 C CA . PRO A 1 227 ? 9.086 -8.090 7.629 1.00 94.75 227 PRO A CA 1
ATOM 1683 C C . PRO A 1 227 ? 7.887 -7.834 8.550 1.00 94.75 227 PRO A C 1
ATOM 1685 O O . PRO A 1 227 ? 6.746 -7.846 8.108 1.00 94.75 227 PRO A O 1
ATOM 1688 N N . VAL A 1 228 ? 8.129 -7.635 9.848 1.00 96.88 228 VAL A N 1
ATOM 1689 C CA . VAL A 1 228 ? 7.104 -7.269 10.824 1.00 96.88 228 VAL A CA 1
ATOM 1690 C C . VAL A 1 228 ? 7.685 -6.214 11.750 1.00 96.88 228 VAL A C 1
ATOM 1692 O O . VAL A 1 228 ? 8.739 -6.435 12.350 1.00 96.88 228 VAL A O 1
ATOM 1695 N N . VAL A 1 229 ? 6.989 -5.090 11.880 1.00 98.06 229 VAL A N 1
ATOM 1696 C CA . VAL A 1 229 ? 7.310 -4.023 12.834 1.00 98.06 229 VAL A CA 1
ATOM 1697 C C . VAL A 1 229 ? 6.045 -3.598 13.568 1.00 98.06 229 VAL A C 1
ATOM 1699 O O . VAL A 1 229 ? 4.928 -3.906 13.153 1.00 98.06 229 VAL A O 1
ATOM 1702 N N . THR A 1 230 ? 6.203 -2.897 14.686 1.00 98.38 230 THR A N 1
ATOM 1703 C CA . THR A 1 230 ? 5.057 -2.400 15.455 1.00 98.38 230 THR A CA 1
ATOM 1704 C C . THR A 1 230 ? 5.125 -0.898 15.666 1.00 98.38 230 THR A C 1
ATOM 1706 O O . THR A 1 230 ? 6.213 -0.328 15.730 1.00 98.38 230 THR A O 1
ATOM 1709 N N . ALA A 1 231 ? 3.969 -0.253 15.809 1.00 97.94 231 ALA A N 1
ATOM 1710 C CA . ALA A 1 231 ? 3.875 1.137 16.242 1.00 97.94 231 ALA A CA 1
ATOM 1711 C C . ALA A 1 231 ? 2.711 1.358 17.211 1.00 97.94 231 ALA A C 1
ATOM 1713 O O . ALA A 1 231 ? 1.753 0.589 17.244 1.00 97.94 231 ALA A O 1
ATOM 1714 N N . ILE A 1 232 ? 2.783 2.434 17.995 1.00 97.19 232 ILE A N 1
ATOM 1715 C CA . ILE A 1 232 ? 1.673 2.892 18.848 1.00 97.19 232 ILE A CA 1
ATOM 1716 C C . ILE A 1 232 ? 1.406 4.372 18.533 1.00 97.19 232 ILE A C 1
ATOM 1718 O O . ILE A 1 232 ? 1.915 5.251 19.237 1.00 97.19 232 ILE A O 1
ATOM 1722 N N . PRO A 1 233 ? 0.667 4.679 17.450 1.00 96.25 233 PRO A N 1
ATOM 1723 C CA . PRO A 1 233 ? 0.393 6.057 17.055 1.00 96.25 233 PRO A CA 1
ATOM 1724 C C . PRO A 1 233 ? -0.428 6.800 18.119 1.00 96.25 233 PRO A C 1
ATOM 1726 O O . PRO A 1 233 ? -1.384 6.265 18.688 1.00 96.25 233 PRO A O 1
ATOM 1729 N N . VAL A 1 234 ? -0.072 8.061 18.385 1.00 94.25 234 VAL A N 1
ATOM 1730 C CA . VAL A 1 234 ? -0.740 8.894 19.398 1.00 94.25 234 VAL A CA 1
ATOM 1731 C C . VAL A 1 234 ? -1.584 9.964 18.717 1.00 94.25 234 VAL A C 1
ATOM 1733 O O . VAL A 1 234 ? -1.126 11.057 18.406 1.00 94.25 234 VAL A O 1
ATOM 1736 N N . GLY A 1 235 ? -2.865 9.669 18.539 1.00 92.56 235 GLY A N 1
ATOM 1737 C CA . GLY A 1 235 ? -3.843 10.590 17.971 1.00 92.56 235 GLY A CA 1
ATOM 1738 C C . GLY A 1 235 ? -5.205 9.919 17.889 1.00 92.56 235 GLY A C 1
ATOM 1739 O O . GLY A 1 235 ? -5.304 8.701 17.952 1.00 92.56 235 GLY A O 1
ATOM 1740 N N . VAL A 1 236 ? -6.271 10.708 17.802 1.00 93.81 236 VAL A N 1
ATOM 1741 C CA . VAL A 1 236 ? -7.643 10.202 17.649 1.00 93.81 236 VAL A CA 1
ATOM 1742 C C . VAL A 1 236 ? -8.271 10.914 16.468 1.00 93.81 236 VAL A C 1
ATOM 1744 O O . VAL A 1 236 ? -8.105 12.127 16.340 1.00 93.81 236 VAL A O 1
ATOM 1747 N N . ASP A 1 237 ? -8.980 10.159 15.631 1.00 93.06 237 ASP A N 1
ATOM 1748 C CA . ASP A 1 237 ? -9.547 10.616 14.361 1.00 93.06 237 ASP A CA 1
ATOM 1749 C C . ASP A 1 237 ? -8.469 11.215 13.436 1.00 93.06 237 ASP A C 1
ATOM 1751 O O . ASP A 1 237 ? -8.693 12.194 12.724 1.00 93.06 237 ASP A O 1
ATOM 1755 N N . GLN A 1 238 ? -7.273 10.618 13.478 1.00 93.25 238 GLN A N 1
ATOM 1756 C CA . GLN A 1 238 ? -6.107 10.988 12.680 1.00 93.25 238 GLN A CA 1
ATOM 1757 C C . GLN A 1 238 ? -5.627 9.793 11.865 1.00 93.25 238 GLN A C 1
ATOM 1759 O O . GLN A 1 238 ? -5.695 8.650 12.322 1.00 93.25 238 GLN A O 1
ATOM 1764 N N . ASN A 1 239 ? -5.151 10.090 10.660 1.00 95.31 239 ASN A N 1
ATOM 1765 C CA . ASN A 1 239 ? -4.560 9.117 9.761 1.00 95.31 239 ASN A CA 1
ATOM 1766 C C . ASN A 1 239 ? -3.037 9.151 9.899 1.00 95.31 239 ASN A C 1
ATOM 1768 O O . ASN A 1 239 ? -2.444 10.227 9.826 1.00 95.31 239 ASN A O 1
ATOM 1772 N N . PHE A 1 240 ? -2.434 7.984 10.084 1.00 97.00 240 PHE A N 1
ATOM 1773 C CA . PHE A 1 240 ? -0.993 7.798 10.181 1.00 97.00 240 PHE A CA 1
ATOM 1774 C C . PHE A 1 240 ? -0.507 7.056 8.944 1.00 97.00 240 PHE A C 1
ATOM 1776 O O . PHE A 1 240 ? -1.089 6.042 8.562 1.00 97.00 240 PHE A O 1
ATOM 1783 N N . GLU A 1 241 ? 0.545 7.576 8.322 1.00 98.06 241 GLU A N 1
ATOM 1784 C CA . GLU A 1 241 ? 1.164 6.965 7.150 1.00 98.06 241 GLU A CA 1
ATOM 1785 C C . GLU A 1 241 ? 2.426 6.210 7.568 1.00 98.06 241 GLU A C 1
ATOM 1787 O O . GLU A 1 241 ? 3.292 6.754 8.262 1.00 98.06 241 GLU A O 1
ATOM 1792 N N . TYR A 1 242 ? 2.516 4.957 7.132 1.00 98.06 242 TYR A N 1
ATOM 1793 C CA . TYR A 1 242 ? 3.687 4.105 7.288 1.00 98.06 242 TYR A CA 1
ATOM 1794 C C . TYR A 1 242 ? 4.179 3.710 5.907 1.00 98.06 242 TYR A C 1
ATOM 1796 O O . TYR A 1 242 ? 3.426 3.146 5.122 1.00 98.06 242 TYR A O 1
ATOM 1804 N N . ILE A 1 243 ? 5.433 4.015 5.612 1.00 97.25 243 ILE A N 1
ATOM 1805 C CA . ILE A 1 243 ? 6.065 3.709 4.332 1.00 97.25 243 ILE A CA 1
ATOM 1806 C C . ILE A 1 243 ? 7.062 2.591 4.576 1.00 97.25 243 ILE A C 1
ATOM 1808 O O . ILE A 1 243 ? 7.893 2.693 5.482 1.00 97.25 243 ILE A O 1
ATOM 1812 N N . VAL A 1 244 ? 6.996 1.545 3.768 1.00 96.56 244 VAL A N 1
ATOM 1813 C CA . VAL A 1 244 ? 8.019 0.502 3.724 1.00 96.56 244 VAL A CA 1
ATOM 1814 C C . VAL A 1 244 ? 8.701 0.529 2.373 1.00 96.56 244 VAL A C 1
ATOM 1816 O O . VAL A 1 244 ? 8.059 0.711 1.344 1.00 96.56 244 VAL A O 1
ATOM 1819 N N . GLU A 1 245 ? 10.017 0.373 2.398 1.00 94.88 245 GLU A N 1
ATOM 1820 C CA . GLU A 1 245 ? 10.861 0.347 1.214 1.00 94.88 245 GLU A CA 1
ATOM 1821 C C . GLU A 1 245 ? 11.739 -0.904 1.222 1.00 94.88 245 GLU A C 1
ATOM 1823 O O . GLU A 1 245 ? 12.180 -1.372 2.278 1.00 94.88 245 GLU A O 1
ATOM 1828 N N . THR A 1 246 ? 12.036 -1.429 0.037 1.00 91.56 246 THR A N 1
ATOM 1829 C CA . THR A 1 246 ? 13.054 -2.465 -0.161 1.00 91.56 246 THR A CA 1
ATOM 1830 C C . THR A 1 246 ? 13.780 -2.258 -1.486 1.00 91.56 246 THR A C 1
ATOM 1832 O O . THR A 1 246 ? 13.304 -1.545 -2.367 1.00 91.56 246 THR A O 1
ATOM 1835 N N . THR A 1 247 ? 14.962 -2.853 -1.631 1.00 89.69 247 THR A N 1
ATOM 1836 C CA . THR A 1 247 ? 15.746 -2.797 -2.869 1.00 89.69 247 THR A CA 1
ATOM 1837 C C . THR A 1 247 ? 15.858 -4.182 -3.482 1.00 89.69 247 THR A C 1
ATOM 1839 O O . THR A 1 247 ? 16.430 -5.085 -2.874 1.00 89.69 247 THR A O 1
ATOM 1842 N N . ILE A 1 248 ? 15.360 -4.336 -4.707 1.00 83.69 248 ILE A N 1
ATOM 1843 C CA . ILE A 1 248 ? 15.394 -5.589 -5.467 1.00 83.69 248 ILE A CA 1
ATOM 1844 C C . ILE A 1 248 ? 16.047 -5.286 -6.811 1.00 83.69 248 ILE A C 1
ATOM 1846 O O . ILE A 1 248 ? 15.620 -4.382 -7.523 1.00 83.69 248 ILE A O 1
ATOM 1850 N N . ASN A 1 249 ? 17.124 -6.005 -7.132 1.00 83.62 249 ASN A N 1
ATOM 1851 C CA . ASN A 1 249 ? 17.897 -5.834 -8.368 1.00 83.62 249 ASN A CA 1
ATOM 1852 C C . ASN A 1 249 ? 18.326 -4.381 -8.668 1.00 83.62 249 ASN A C 1
ATOM 1854 O O . ASN A 1 249 ? 18.401 -3.972 -9.819 1.00 83.62 249 ASN A O 1
ATOM 1858 N N . GLY A 1 250 ? 18.617 -3.588 -7.630 1.00 85.75 250 GLY A N 1
ATOM 1859 C CA . GLY A 1 250 ? 19.019 -2.181 -7.770 1.00 85.75 250 GLY A CA 1
ATOM 1860 C C . GLY A 1 250 ? 17.857 -1.186 -7.861 1.00 85.75 250 GLY A C 1
ATOM 1861 O O . GLY A 1 250 ? 18.092 0.013 -7.743 1.00 85.75 250 GLY A O 1
ATOM 1862 N N . CYS A 1 251 ? 16.618 -1.668 -7.978 1.00 87.81 251 CYS A N 1
ATOM 1863 C CA . CYS A 1 251 ? 15.411 -0.853 -7.931 1.00 87.81 251 CYS A CA 1
ATOM 1864 C C . CYS A 1 251 ? 14.877 -0.729 -6.507 1.00 87.81 251 CYS A C 1
ATOM 1866 O O . CYS A 1 251 ? 14.788 -1.723 -5.785 1.00 87.81 251 CYS A O 1
ATOM 1868 N N . ILE A 1 252 ? 14.503 0.489 -6.113 1.00 89.19 252 ILE A N 1
ATOM 1869 C CA . ILE A 1 252 ? 13.817 0.753 -4.846 1.00 89.19 252 ILE A CA 1
ATOM 1870 C C . ILE A 1 252 ? 12.312 0.658 -5.094 1.00 89.19 252 ILE A C 1
ATOM 1872 O O . ILE A 1 252 ? 11.786 1.358 -5.959 1.00 89.19 252 ILE A O 1
ATOM 1876 N N . TYR A 1 253 ? 11.648 -0.197 -4.324 1.00 88.06 253 TYR A N 1
ATOM 1877 C CA . TYR A 1 253 ? 10.196 -0.360 -4.314 1.00 88.06 253 TYR A CA 1
ATOM 1878 C C . TYR A 1 253 ? 9.643 0.129 -2.986 1.00 88.06 253 TYR A C 1
ATOM 1880 O O . TYR A 1 253 ? 10.289 -0.064 -1.950 1.00 88.06 253 TYR A O 1
ATOM 1888 N N . SER A 1 254 ? 8.462 0.742 -3.014 1.00 91.38 254 SER A N 1
ATOM 1889 C CA . SER A 1 254 ? 7.810 1.248 -1.810 1.00 91.38 254 SER A CA 1
ATOM 1890 C C . SER A 1 254 ? 6.287 1.164 -1.863 1.00 91.38 254 SER A C 1
ATOM 1892 O O . SER A 1 254 ? 5.671 1.200 -2.927 1.00 91.38 254 SER A O 1
ATOM 1894 N N . GLU A 1 255 ? 5.681 1.072 -0.683 1.00 92.12 255 GLU A N 1
ATOM 1895 C CA . GLU A 1 255 ? 4.238 1.080 -0.464 1.00 92.12 255 GLU A CA 1
ATOM 1896 C C . GLU A 1 255 ? 3.948 1.873 0.804 1.00 92.12 255 GLU A C 1
ATOM 1898 O O . GLU A 1 255 ? 4.756 1.933 1.740 1.00 92.12 255 GLU A O 1
ATOM 1903 N N . THR A 1 256 ? 2.761 2.470 0.824 1.00 95.38 256 THR A N 1
ATOM 1904 C CA . THR A 1 256 ? 2.302 3.327 1.910 1.00 95.38 256 THR A CA 1
ATOM 1905 C C . THR A 1 256 ? 1.036 2.746 2.518 1.00 95.38 256 THR A C 1
ATOM 1907 O O . THR A 1 256 ? 0.008 2.636 1.852 1.00 95.38 256 THR A O 1
ATOM 1910 N N . LEU A 1 257 ? 1.091 2.449 3.812 1.00 96.94 257 LEU A N 1
ATOM 1911 C CA . LEU A 1 257 ? -0.047 2.040 4.621 1.00 96.94 257 LEU A CA 1
ATOM 1912 C C . LEU A 1 257 ? -0.656 3.246 5.327 1.00 96.94 257 LEU A C 1
ATOM 1914 O O . LEU A 1 257 ? 0.043 4.052 5.939 1.00 96.94 257 LEU A O 1
ATOM 1918 N N . SER A 1 258 ? -1.980 3.340 5.262 1.00 96.88 258 SER A N 1
ATOM 1919 C CA . SER A 1 258 ? -2.771 4.423 5.838 1.00 96.88 258 SER A CA 1
ATOM 1920 C C . SER A 1 258 ? -3.615 3.885 6.990 1.00 96.88 258 SER A C 1
ATOM 1922 O O . SER A 1 258 ? -4.558 3.126 6.770 1.00 96.88 258 SER A O 1
ATOM 1924 N N . VAL A 1 259 ? -3.297 4.292 8.218 1.00 96.81 259 VAL A N 1
ATOM 1925 C CA . VAL A 1 259 ? -3.915 3.766 9.442 1.00 96.81 259 VAL A CA 1
ATOM 1926 C C . VAL A 1 259 ? -4.723 4.856 10.140 1.00 96.81 259 VAL A C 1
ATOM 1928 O O . VAL A 1 259 ? -4.171 5.817 10.678 1.00 96.81 259 VAL A O 1
ATOM 1931 N N . LEU A 1 260 ? -6.048 4.697 10.174 1.00 95.19 260 LEU A N 1
ATOM 1932 C CA . LEU A 1 260 ? -6.947 5.600 10.895 1.00 95.19 260 LEU A CA 1
ATOM 1933 C C . LEU A 1 260 ? -7.108 5.150 12.352 1.00 95.19 260 LEU A C 1
ATOM 1935 O O . LEU A 1 260 ? -7.697 4.101 12.616 1.00 95.19 260 LEU A O 1
ATOM 1939 N N . VAL A 1 261 ? -6.674 5.983 13.301 1.00 95.94 261 VAL A N 1
ATOM 1940 C CA . VAL A 1 261 ? -6.894 5.725 14.732 1.00 95.94 261 VAL A CA 1
ATOM 1941 C C . VAL A 1 261 ? -8.247 6.272 15.162 1.00 95.94 261 VAL A C 1
ATOM 1943 O O . VAL A 1 261 ? -8.531 7.464 15.022 1.00 95.94 261 VAL A O 1
ATOM 1946 N N . ARG A 1 262 ? -9.081 5.414 15.746 1.00 95.12 262 ARG A N 1
ATOM 1947 C CA . ARG A 1 262 ? -10.418 5.757 16.239 1.00 95.12 262 ARG A CA 1
ATOM 1948 C C . ARG A 1 262 ? -10.468 5.771 17.770 1.00 95.12 262 ARG A C 1
ATOM 1950 O O . ARG A 1 262 ? -9.684 5.093 18.422 1.00 95.12 262 ARG A O 1
ATOM 1957 N N . PRO A 1 263 ? -11.369 6.548 18.388 1.00 95.00 263 PRO A N 1
ATOM 1958 C CA . PRO A 1 263 ? -11.468 6.632 19.846 1.00 95.00 263 PRO A CA 1
ATOM 1959 C C . PRO A 1 263 ? -11.887 5.294 20.466 1.00 95.00 263 PRO A C 1
ATOM 1961 O O . PRO A 1 263 ? -12.965 4.783 20.160 1.00 95.00 263 PRO A O 1
ATOM 1964 N N . ALA A 1 264 ? -11.094 4.768 21.398 1.00 95.19 264 ALA A N 1
ATOM 1965 C CA . ALA A 1 264 ? -11.557 3.706 22.285 1.00 95.19 264 ALA A CA 1
ATOM 1966 C C . ALA A 1 264 ? -12.679 4.232 23.198 1.00 95.19 264 ALA A C 1
ATOM 1968 O O . ALA A 1 264 ? -12.628 5.378 23.651 1.00 95.19 264 ALA A O 1
ATOM 1969 N N . ILE A 1 265 ? -13.673 3.394 23.501 1.00 96.25 265 ILE A N 1
ATOM 1970 C CA . ILE A 1 265 ? -14.700 3.725 24.500 1.00 96.25 265 ILE A CA 1
ATOM 1971 C C . ILE A 1 265 ? -14.297 3.223 25.886 1.00 96.25 265 ILE A C 1
ATOM 1973 O O . ILE A 1 265 ? -13.561 2.244 26.024 1.00 96.25 265 ILE A O 1
ATOM 1977 N N . LEU A 1 266 ? -14.836 3.856 26.928 1.00 97.19 266 LEU A N 1
ATOM 1978 C CA . LEU A 1 266 ? -14.707 3.380 28.307 1.00 97.19 266 LEU A CA 1
ATOM 1979 C C . LEU A 1 266 ? -16.094 3.269 28.956 1.00 97.19 266 LEU A C 1
ATOM 1981 O O . LEU A 1 266 ? -16.619 4.273 29.444 1.00 97.19 266 LEU A O 1
ATOM 1985 N N . PRO A 1 267 ? -16.699 2.068 28.984 1.00 97.88 267 PRO A N 1
ATOM 1986 C CA . PRO A 1 267 ? -17.939 1.836 29.714 1.00 97.88 267 PRO A CA 1
ATOM 1987 C C . PRO A 1 267 ? -17.675 1.814 31.222 1.00 97.88 267 PRO A C 1
ATOM 1989 O O . PRO A 1 267 ? -16.948 0.945 31.714 1.00 97.88 267 PRO A O 1
ATOM 1992 N N . TYR A 1 268 ? -18.272 2.736 31.984 1.00 98.06 268 TYR A N 1
ATOM 1993 C CA . TYR A 1 268 ? -18.170 2.681 33.442 1.00 98.06 268 TYR A CA 1
ATOM 1994 C C . TYR A 1 268 ? -18.957 1.495 34.007 1.00 98.06 268 TYR A C 1
ATOM 1996 O O . TYR A 1 268 ? -19.926 1.012 33.422 1.00 98.06 268 TYR A O 1
ATOM 2004 N N . ASN A 1 269 ? -18.522 0.985 35.156 1.00 97.62 269 ASN A N 1
ATOM 2005 C CA . ASN A 1 269 ? -18.999 -0.290 35.692 1.00 97.62 269 ASN A CA 1
ATOM 2006 C C . ASN A 1 269 ? -20.132 -0.160 36.723 1.00 97.62 269 ASN A C 1
ATOM 2008 O O . ASN A 1 269 ? -20.617 -1.187 37.205 1.00 97.62 269 ASN A O 1
ATOM 2012 N N . ALA A 1 270 ? -20.554 1.053 37.084 1.00 97.50 270 ALA A N 1
ATOM 2013 C CA . ALA A 1 270 ? -21.656 1.277 38.014 1.00 97.50 270 ALA A CA 1
ATOM 2014 C C . ALA A 1 270 ? -22.299 2.658 37.847 1.00 97.50 270 ALA A C 1
ATOM 2016 O O . ALA A 1 270 ? -21.640 3.600 37.413 1.00 97.50 270 ALA A O 1
ATOM 2017 N N . PHE A 1 271 ? -23.569 2.763 38.238 1.00 97.94 271 PHE A N 1
ATOM 2018 C CA . PHE A 1 271 ? -24.315 4.020 38.324 1.00 97.94 271 PHE A CA 1
ATOM 2019 C C . PHE A 1 271 ? -25.408 3.924 39.413 1.00 97.94 271 PHE A C 1
ATOM 2021 O O . PHE A 1 271 ? -25.769 2.823 39.850 1.00 97.94 271 PHE A O 1
ATOM 2028 N N . THR A 1 272 ? -25.887 5.068 39.897 1.00 96.88 272 THR A N 1
ATOM 2029 C CA . THR A 1 272 ? -26.805 5.234 41.038 1.00 96.88 272 THR A CA 1
ATOM 2030 C C . THR A 1 272 ? -28.022 6.062 40.622 1.00 96.88 272 THR A C 1
ATOM 2032 O O . THR A 1 272 ? -28.026 7.261 40.866 1.00 96.88 272 THR A O 1
ATOM 2035 N N . PRO A 1 273 ? -29.069 5.468 40.018 1.00 95.50 273 PRO A N 1
ATOM 2036 C CA . PRO A 1 273 ? -30.263 6.204 39.59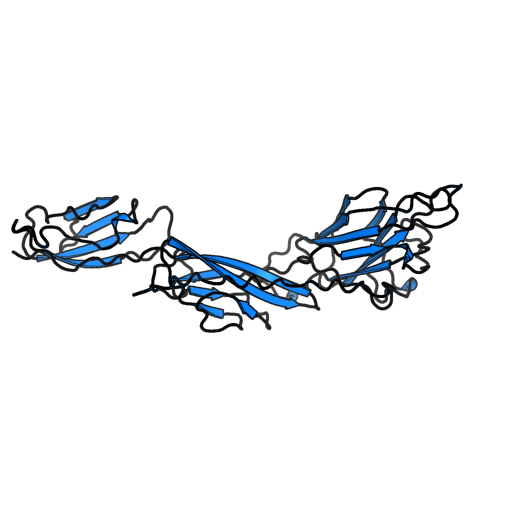5 1.00 95.50 273 PRO A CA 1
ATOM 2037 C C . PRO A 1 273 ? -31.137 6.596 40.803 1.00 95.50 273 PRO A C 1
ATOM 2039 O O . PRO A 1 273 ? -32.177 5.986 41.063 1.00 95.50 273 PRO A O 1
ATOM 2042 N N . ASN A 1 274 ? -30.694 7.587 41.584 1.00 93.94 274 ASN A N 1
ATOM 2043 C CA . ASN A 1 274 ? -31.350 8.089 42.799 1.00 93.94 274 ASN A CA 1
ATOM 2044 C C . ASN A 1 274 ? -31.862 9.540 42.648 1.00 93.94 274 ASN A C 1
ATOM 2046 O O . ASN A 1 274 ? -32.446 10.079 43.592 1.00 93.94 274 ASN A O 1
ATOM 2050 N N . ALA A 1 275 ? -31.695 10.130 41.460 1.00 93.38 275 ALA A N 1
ATOM 2051 C CA . ALA A 1 275 ? -32.091 11.484 41.092 1.00 93.38 275 ALA A CA 1
ATOM 2052 C C . ALA A 1 275 ? -31.376 12.590 41.891 1.00 93.38 275 ALA A C 1
ATOM 2054 O O . ALA A 1 275 ? -31.947 13.665 42.108 1.00 93.38 275 ALA A O 1
ATOM 2055 N N . ASP A 1 276 ? -30.139 12.345 42.334 1.00 94.75 276 ASP A N 1
ATOM 2056 C CA . ASP A 1 276 ? -29.289 13.361 42.965 1.00 94.75 276 ASP A CA 1
ATOM 2057 C C . ASP A 1 276 ? -28.442 14.170 41.960 1.00 94.75 276 ASP A C 1
ATOM 2059 O O . ASP A 1 276 ? -27.816 15.167 42.337 1.00 94.75 276 ASP A O 1
ATOM 2063 N N . GLY A 1 277 ? -28.484 13.802 40.675 1.00 92.94 277 GLY A N 1
ATOM 2064 C CA . GLY A 1 277 ? -27.749 14.427 39.581 1.00 92.94 277 GLY A CA 1
ATOM 2065 C C . GLY A 1 277 ? -26.342 13.865 39.360 1.00 92.94 277 GLY A C 1
ATOM 2066 O O . GLY A 1 277 ? -25.629 14.381 38.497 1.00 92.94 277 GLY A O 1
ATOM 2067 N N . ILE A 1 278 ? -25.911 12.852 40.118 1.00 94.19 278 ILE A N 1
ATOM 2068 C CA . ILE A 1 278 ? -24.559 12.286 40.082 1.00 94.19 278 ILE A CA 1
ATOM 2069 C C . ILE A 1 278 ? -24.636 10.807 39.690 1.00 94.19 278 ILE A C 1
ATOM 2071 O O . ILE A 1 278 ? -25.127 9.972 40.442 1.00 94.19 278 ILE A O 1
ATOM 2075 N N . ASN A 1 279 ? -24.074 10.460 38.525 1.00 95.06 279 ASN A N 1
ATOM 2076 C CA . ASN A 1 279 ? -24.092 9.092 37.988 1.00 95.06 279 ASN A CA 1
ATOM 2077 C C . ASN A 1 279 ? -25.509 8.483 37.959 1.00 95.06 279 ASN A C 1
ATOM 2079 O O . ASN A 1 279 ? -25.682 7.303 38.249 1.00 95.06 279 ASN A O 1
ATOM 2083 N N . ASP A 1 280 ? -26.529 9.282 37.632 1.00 96.62 280 ASP A N 1
ATOM 2084 C CA . ASP A 1 280 ? -27.918 8.811 37.539 1.00 96.62 280 ASP A CA 1
ATOM 2085 C C . ASP A 1 280 ? -28.158 7.906 36.320 1.00 96.62 280 ASP A C 1
ATOM 2087 O O . ASP A 1 280 ? -29.097 7.109 36.304 1.00 96.62 280 ASP A O 1
ATOM 2091 N N . THR A 1 281 ? -27.309 8.016 35.297 1.00 97.62 281 THR A N 1
ATOM 2092 C CA . THR A 1 281 ? -27.355 7.205 34.079 1.00 97.62 281 THR A CA 1
ATOM 2093 C C . THR A 1 281 ? -26.060 6.429 33.888 1.00 97.62 281 THR A C 1
ATOM 2095 O O . THR A 1 281 ? -25.008 6.767 34.438 1.00 97.62 281 THR A O 1
ATOM 2098 N N . TRP A 1 282 ? -26.124 5.361 33.095 1.00 98.06 282 TRP A N 1
ATOM 2099 C CA . TRP A 1 282 ? -24.929 4.631 32.701 1.00 98.06 282 TRP A CA 1
ATOM 2100 C C . TRP A 1 282 ? -24.136 5.421 31.660 1.00 98.06 282 TRP A C 1
ATOM 2102 O O . TRP A 1 282 ? -24.512 5.480 30.490 1.00 98.06 282 TRP A O 1
ATOM 2112 N N . GLU A 1 283 ? -23.027 6.017 32.080 1.00 98.12 283 GLU A N 1
ATOM 2113 C CA . GLU A 1 283 ? -22.133 6.739 31.184 1.00 98.12 283 GLU A CA 1
ATOM 2114 C C . GLU A 1 283 ? -21.074 5.804 30.571 1.00 98.12 283 GLU A C 1
ATOM 2116 O O . GLU A 1 283 ? -20.416 5.005 31.247 1.00 98.12 283 GLU A O 1
ATOM 2121 N N . ILE A 1 284 ? -20.913 5.932 29.258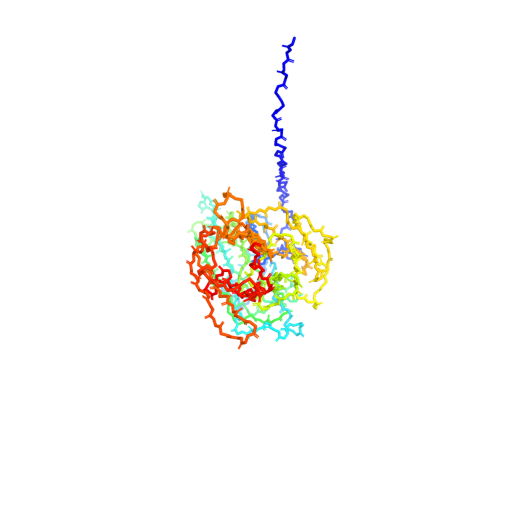 1.00 98.25 284 ILE A N 1
ATOM 2122 C CA . ILE A 1 284 ? -19.860 5.320 28.460 1.00 98.25 284 ILE A CA 1
ATOM 2123 C C . ILE A 1 284 ? -19.090 6.469 27.824 1.00 98.25 284 ILE A C 1
ATOM 2125 O O . ILE A 1 284 ? -19.636 7.239 27.030 1.00 98.25 284 ILE A O 1
ATOM 2129 N N . LYS A 1 285 ? -17.821 6.606 28.195 1.00 97.00 285 LYS A N 1
ATOM 2130 C CA . LYS A 1 285 ? -16.966 7.670 27.676 1.00 97.00 285 LYS A CA 1
ATOM 2131 C C . LYS A 1 285 ? -16.704 7.458 26.181 1.00 97.00 285 LYS A C 1
ATOM 2133 O O . LYS A 1 285 ? -16.451 6.324 25.769 1.00 97.00 285 LYS A O 1
ATOM 2138 N N . ASP A 1 286 ? -16.729 8.550 25.416 1.00 95.75 286 ASP A N 1
ATOM 2139 C CA . ASP A 1 286 ? -16.453 8.615 23.973 1.00 95.75 286 ASP A CA 1
ATOM 2140 C C . ASP A 1 286 ? -17.464 7.850 23.082 1.00 95.75 286 ASP A C 1
ATOM 2142 O O . ASP A 1 286 ? -17.274 7.754 21.866 1.00 95.75 286 ASP A O 1
ATOM 2146 N N . ILE A 1 287 ? -18.576 7.342 23.637 1.00 95.81 287 ILE A N 1
ATOM 2147 C CA . ILE A 1 287 ? -19.609 6.616 22.872 1.00 95.81 287 ILE A CA 1
ATOM 2148 C C . ILE A 1 287 ? -20.310 7.501 21.836 1.00 95.81 287 ILE A C 1
ATOM 2150 O O . ILE A 1 287 ? -20.761 7.024 20.798 1.00 95.81 287 ILE A O 1
ATOM 2154 N N . GLU A 1 288 ? -20.365 8.811 22.070 1.00 93.50 288 GLU A N 1
ATOM 2155 C CA . GLU A 1 288 ? -20.972 9.787 21.169 1.00 93.50 288 GLU A CA 1
ATOM 2156 C C . GLU A 1 288 ? -20.241 9.910 19.824 1.00 93.50 288 GLU A C 1
ATOM 2158 O O . GLU A 1 288 ? -20.837 10.365 18.843 1.00 93.50 288 GLU A O 1
ATOM 2163 N N . LYS A 1 289 ? -18.976 9.468 19.762 1.00 93.00 289 LYS A N 1
ATOM 2164 C CA . LYS A 1 289 ? -18.177 9.381 18.530 1.00 93.00 289 LYS A CA 1
ATOM 2165 C C . LYS A 1 289 ? -18.541 8.158 17.675 1.00 93.00 289 LYS A C 1
ATOM 2167 O O . LYS A 1 289 ? -18.100 8.050 16.529 1.00 93.00 289 LYS A O 1
ATOM 2172 N N . TRP A 1 290 ? -19.392 7.272 18.197 1.00 94.00 290 TRP A N 1
ATOM 2173 C CA . TRP A 1 290 ? -19.835 6.029 17.571 1.00 94.00 290 TRP A CA 1
ATOM 2174 C C . TRP A 1 290 ? -21.345 6.035 17.328 1.00 94.00 290 TRP A C 1
ATOM 2176 O O . TRP A 1 290 ? -22.127 5.376 18.010 1.00 94.00 290 TRP A O 1
ATOM 2186 N N . GLN A 1 291 ? -21.779 6.786 16.314 1.00 92.06 291 GLN A N 1
ATOM 2187 C CA . GLN A 1 291 ? -23.209 6.977 16.026 1.00 92.06 291 GLN A CA 1
ATOM 2188 C C . GLN A 1 291 ? -23.947 5.678 15.669 1.00 92.06 291 GLN A C 1
ATOM 2190 O O . GLN A 1 291 ? -25.148 5.576 15.900 1.00 92.06 291 GLN A O 1
ATOM 2195 N N . ASN A 1 292 ? -23.232 4.680 15.150 1.00 92.94 292 ASN A N 1
ATOM 2196 C CA . ASN A 1 292 ? -23.783 3.375 14.788 1.00 92.94 292 ASN A CA 1
ATOM 2197 C C . ASN A 1 292 ? -23.546 2.304 15.865 1.00 92.94 292 ASN A C 1
ATOM 2199 O O . ASN A 1 292 ? -23.833 1.132 15.617 1.00 92.94 292 ASN A O 1
ATOM 2203 N N . ALA A 1 293 ? -23.052 2.684 17.052 1.00 95.31 293 ALA A N 1
ATOM 2204 C CA . ALA A 1 293 ? -22.808 1.727 18.122 1.00 95.31 293 ALA A CA 1
ATOM 2205 C C . ALA A 1 293 ? -24.105 1.045 18.547 1.00 95.31 293 ALA A C 1
ATOM 2207 O O . ALA A 1 293 ? -25.112 1.714 18.804 1.00 95.31 293 ALA A O 1
ATOM 2208 N N . GLN A 1 294 ? -24.062 -0.280 18.645 1.00 96.44 294 GLN A N 1
ATOM 2209 C CA . GLN A 1 294 ? -25.143 -1.112 19.150 1.00 96.44 294 GLN A CA 1
ATOM 2210 C C . GLN A 1 294 ? -24.813 -1.553 20.567 1.00 96.44 294 GLN A C 1
ATOM 2212 O O . GLN A 1 294 ? -23.809 -2.214 20.817 1.00 96.44 294 GLN A O 1
ATOM 2217 N N . ILE A 1 295 ? -25.682 -1.195 21.502 1.00 97.56 295 ILE A N 1
ATOM 2218 C CA . ILE A 1 295 ? -25.541 -1.525 22.913 1.00 97.56 295 ILE A CA 1
ATOM 2219 C C . ILE A 1 295 ? -26.635 -2.500 23.282 1.00 97.56 295 ILE A C 1
ATOM 2221 O O . ILE A 1 295 ? -27.814 -2.235 23.056 1.00 97.56 295 ILE A O 1
ATOM 2225 N N . ASN A 1 296 ? -26.247 -3.604 23.903 1.00 98.06 296 ASN A N 1
ATOM 2226 C CA . ASN A 1 296 ? -27.166 -4.564 24.484 1.00 98.06 296 ASN A CA 1
ATOM 2227 C C . ASN A 1 296 ? -26.754 -4.828 25.931 1.00 98.06 296 ASN A C 1
ATOM 2229 O O . ASN A 1 296 ? -25.594 -5.137 26.196 1.00 98.06 296 ASN A O 1
ATOM 2233 N N . VAL A 1 297 ? -27.703 -4.748 26.863 1.00 98.44 297 VAL A N 1
ATOM 2234 C CA . VAL A 1 297 ? -27.482 -5.094 28.273 1.00 98.44 297 VAL A CA 1
ATOM 2235 C C . VAL A 1 297 ? -28.412 -6.230 28.663 1.00 98.44 297 VAL A C 1
ATOM 2237 O O . VAL A 1 297 ? -29.598 -6.236 28.327 1.00 98.44 297 VAL A O 1
ATOM 2240 N N . TYR A 1 298 ? -27.874 -7.193 29.396 1.00 98.44 298 TYR A N 1
ATOM 2241 C CA . TYR A 1 298 ? -28.513 -8.442 29.763 1.00 98.44 298 TYR A CA 1
ATOM 2242 C C . TYR A 1 298 ? -28.527 -8.621 31.280 1.00 98.44 298 TYR A C 1
ATOM 2244 O O . TYR A 1 298 ? -27.585 -8.266 31.990 1.00 98.44 298 TYR A O 1
ATOM 2252 N N . SER A 1 299 ? -29.597 -9.222 31.792 1.00 97.81 299 SER A N 1
ATOM 2253 C CA . SER A 1 299 ? -29.634 -9.730 33.161 1.00 97.81 299 SER A CA 1
ATOM 2254 C C . SER A 1 299 ? -28.697 -10.930 33.328 1.00 97.81 299 SER A C 1
ATOM 2256 O O . SER A 1 299 ? -28.263 -11.550 32.355 1.00 97.81 299 SER A O 1
ATOM 2258 N N . ARG A 1 300 ? -28.463 -11.343 34.580 1.00 96.25 300 ARG A N 1
ATOM 2259 C CA . ARG A 1 300 ? -27.708 -12.567 34.910 1.00 96.25 300 ARG A CA 1
ATOM 2260 C C . ARG A 1 300 ? -28.252 -13.838 34.242 1.00 96.25 300 ARG A C 1
ATOM 2262 O O . ARG A 1 300 ? -27.519 -14.808 34.086 1.00 96.25 300 ARG A O 1
ATOM 2269 N N . TRP A 1 301 ? -29.526 -13.845 33.863 1.00 96.62 301 TRP A N 1
ATOM 2270 C CA . TRP A 1 301 ? -30.180 -14.985 33.221 1.00 96.62 301 TRP A CA 1
ATOM 2271 C C . TRP A 1 301 ? -30.134 -14.920 31.686 1.00 96.62 301 TRP A C 1
ATOM 2273 O O . TRP A 1 301 ? -30.790 -15.720 31.028 1.00 96.62 301 TRP A O 1
ATOM 2283 N N . GLY A 1 302 ? -29.402 -13.959 31.109 1.00 95.25 302 GLY A N 1
ATOM 2284 C CA . GLY A 1 302 ? -29.283 -13.774 29.659 1.00 95.25 302 GLY A CA 1
ATOM 2285 C C . GLY A 1 302 ? -30.473 -13.058 29.013 1.00 95.25 302 GLY A C 1
ATOM 2286 O O . GLY A 1 302 ? -30.524 -12.917 27.796 1.00 95.25 302 GLY A O 1
ATOM 2287 N N . THR A 1 303 ? -31.444 -12.581 29.796 1.00 97.25 303 THR A N 1
ATOM 2288 C CA . THR A 1 303 ? -32.554 -11.772 29.269 1.00 97.25 303 THR A CA 1
ATOM 2289 C C . THR A 1 303 ? -32.060 -10.370 28.944 1.00 97.25 303 THR A C 1
ATOM 2291 O O . THR A 1 303 ? -31.558 -9.701 29.845 1.00 97.25 303 THR A O 1
ATOM 2294 N N . ARG A 1 304 ? -32.235 -9.905 27.702 1.00 97.81 304 ARG A N 1
ATOM 2295 C CA . ARG A 1 304 ? -31.933 -8.518 27.324 1.00 97.81 304 ARG A CA 1
ATOM 2296 C C . ARG A 1 304 ? -32.877 -7.568 28.057 1.00 97.81 304 ARG A C 1
ATOM 2298 O O . ARG A 1 304 ? -34.092 -7.705 27.940 1.00 97.81 304 ARG A O 1
ATOM 2305 N N . VAL A 1 305 ? -32.311 -6.642 28.820 1.00 97.81 305 VAL A N 1
ATOM 2306 C CA . VAL A 1 305 ? -33.043 -5.651 29.621 1.00 97.81 305 VAL A CA 1
ATOM 2307 C C . VAL A 1 305 ? -32.953 -4.248 29.037 1.00 97.81 305 VAL A C 1
ATOM 2309 O O . VAL A 1 305 ? -33.832 -3.440 29.297 1.00 97.81 305 VAL A O 1
ATOM 2312 N N . PHE A 1 306 ? -31.932 -3.976 28.225 1.00 98.12 306 PHE A N 1
ATOM 2313 C CA . PHE A 1 306 ? -31.775 -2.703 27.536 1.00 98.12 306 PHE A CA 1
ATOM 2314 C C . PHE A 1 306 ? -31.122 -2.915 26.172 1.00 98.12 306 PHE A C 1
ATOM 2316 O O . PHE A 1 306 ? -30.314 -3.831 25.983 1.00 98.12 306 PHE A O 1
ATOM 2323 N N . GLN A 1 307 ? -31.513 -2.074 25.221 1.00 97.44 307 GLN A N 1
ATOM 2324 C CA . GLN A 1 307 ? -30.921 -2.006 23.898 1.00 97.44 307 GLN A CA 1
ATOM 2325 C C . GLN A 1 307 ? -30.949 -0.558 23.417 1.00 97.44 307 GLN A C 1
ATOM 2327 O O . GLN A 1 307 ? -31.981 0.102 23.528 1.00 97.44 307 GLN A O 1
ATOM 2332 N N . ALA A 1 308 ? -29.849 -0.100 22.828 1.00 96.56 308 ALA A N 1
ATOM 2333 C CA . ALA A 1 308 ? -29.788 1.194 22.167 1.00 96.56 308 ALA A CA 1
ATOM 2334 C C . ALA A 1 308 ? -28.911 1.141 20.918 1.00 96.56 308 ALA A C 1
ATOM 2336 O O . ALA A 1 308 ? -27.963 0.362 20.828 1.00 96.56 308 ALA A O 1
ATOM 2337 N N . THR A 1 309 ? -29.221 2.025 19.977 1.00 95.25 309 THR A N 1
ATOM 2338 C CA . THR A 1 309 ? -28.321 2.420 18.893 1.00 95.25 309 THR A CA 1
ATOM 2339 C C . THR A 1 309 ? -28.074 3.914 19.034 1.00 95.25 309 THR A C 1
ATOM 2341 O O . THR A 1 309 ? -28.996 4.633 19.421 1.00 95.25 309 THR A O 1
ATOM 2344 N N . ASN A 1 310 ? -26.861 4.388 18.732 1.00 92.56 310 ASN A N 1
ATOM 2345 C CA . ASN A 1 310 ? -26.493 5.800 18.898 1.00 92.56 310 ASN A CA 1
ATOM 2346 C C . ASN A 1 310 ? -26.695 6.298 20.342 1.00 92.56 310 ASN A C 1
ATOM 2348 O O . ASN A 1 310 ? -27.299 7.351 20.571 1.00 92.56 310 ASN A O 1
ATOM 2352 N N . TYR A 1 311 ? -26.254 5.497 21.312 1.00 95.88 311 TYR A N 1
ATOM 2353 C CA . TYR A 1 311 ? -26.509 5.724 22.732 1.00 95.88 311 TYR A CA 1
ATOM 2354 C C . TYR A 1 311 ? -26.026 7.100 23.209 1.00 95.88 311 TYR A C 1
ATOM 2356 O O . TYR A 1 311 ? -24.932 7.541 22.856 1.00 95.88 311 TYR A O 1
ATOM 2364 N N . LYS A 1 312 ? -26.855 7.784 24.007 1.00 95.62 312 LYS A N 1
ATOM 2365 C CA . LYS A 1 312 ? -26.635 9.174 24.438 1.00 95.62 312 LYS A CA 1
ATOM 2366 C C . LYS A 1 312 ? -26.340 9.314 25.930 1.00 95.62 312 LYS A C 1
ATOM 2368 O O . LYS A 1 312 ? -26.510 10.402 26.472 1.00 95.62 312 LYS A O 1
ATOM 2373 N N . ASN A 1 313 ? -25.870 8.243 26.577 1.00 97.00 313 ASN A N 1
ATOM 2374 C CA . ASN A 1 313 ? -25.614 8.212 28.023 1.00 97.00 313 ASN A CA 1
ATOM 2375 C C . ASN A 1 313 ? -26.865 8.553 28.856 1.00 97.00 313 ASN A C 1
ATOM 2377 O O . ASN A 1 313 ? -26.790 9.230 29.878 1.00 97.00 313 ASN A O 1
ATOM 2381 N N . ASP A 1 314 ? -28.028 8.082 28.406 1.00 95.81 314 ASP A N 1
ATOM 2382 C CA . ASP A 1 314 ? -29.355 8.427 28.923 1.00 95.81 314 ASP A CA 1
ATOM 2383 C C . ASP A 1 314 ? -30.088 7.259 29.608 1.00 95.81 314 ASP A C 1
ATOM 2385 O O . ASP A 1 314 ? -31.223 7.420 30.061 1.00 95.81 314 ASP A O 1
ATOM 2389 N N . TRP A 1 315 ? -29.455 6.089 29.746 1.00 97.31 315 TRP A N 1
ATOM 2390 C CA . TRP A 1 315 ? -30.078 4.946 30.411 1.00 97.31 315 TRP A CA 1
ATOM 2391 C C . TRP A 1 315 ? -29.980 5.048 31.934 1.00 97.31 315 TRP A C 1
ATOM 2393 O O . TRP A 1 315 ? -28.915 4.847 32.516 1.00 97.31 315 TRP A O 1
ATOM 2403 N N . GLY A 1 316 ? -31.117 5.310 32.581 1.00 95.62 316 GLY A N 1
ATOM 2404 C CA . GLY A 1 316 ? -31.273 5.354 34.042 1.00 95.62 316 GLY A CA 1
ATOM 2405 C C . GLY A 1 316 ? -31.631 4.009 34.688 1.00 95.62 316 GLY A C 1
ATOM 2406 O O . GLY A 1 316 ? -32.076 3.972 35.832 1.00 95.62 316 GLY A O 1
ATOM 2407 N N . GLY A 1 317 ? -31.482 2.892 33.970 1.00 94.19 317 GLY A N 1
ATOM 2408 C CA . GLY A 1 317 ? -31.724 1.557 34.519 1.00 94.19 317 GLY A CA 1
ATOM 2409 C C . GLY A 1 317 ? -33.189 1.116 34.584 1.00 94.19 317 GLY A C 1
ATOM 2410 O O . GLY A 1 317 ? -33.435 0.060 35.149 1.00 94.19 317 GLY A O 1
ATOM 2411 N N . ASP A 1 318 ? -34.142 1.876 34.033 1.00 92.38 318 ASP A N 1
ATOM 2412 C CA . ASP A 1 318 ? -35.551 1.489 33.801 1.00 92.38 318 ASP A CA 1
ATOM 2413 C C . ASP A 1 318 ? -36.234 0.731 34.963 1.00 92.38 318 ASP A C 1
ATOM 2415 O O . ASP A 1 318 ? -36.860 -0.313 34.769 1.00 92.38 318 ASP A O 1
ATOM 2419 N N . ASP A 1 319 ? -36.073 1.225 36.197 1.00 89.38 319 ASP A N 1
ATOM 2420 C CA . ASP A 1 319 ? -36.587 0.614 37.438 1.00 89.38 319 ASP A CA 1
ATOM 2421 C C . ASP A 1 319 ? -36.106 -0.825 37.722 1.00 89.38 319 ASP A C 1
ATOM 2423 O O . ASP A 1 319 ? -36.620 -1.516 38.609 1.00 89.38 319 ASP A O 1
ATOM 2427 N N . LEU A 1 320 ? -35.056 -1.281 37.041 1.00 95.31 320 LEU A N 1
ATOM 2428 C CA . LEU A 1 320 ? -34.475 -2.600 37.243 1.00 95.31 320 LEU A CA 1
ATOM 2429 C C . LEU A 1 320 ? -33.921 -2.764 38.675 1.00 95.31 320 LEU A C 1
ATOM 2431 O O . LEU A 1 320 ? -33.455 -1.799 39.294 1.00 95.31 320 LEU A O 1
ATOM 2435 N N . PRO A 1 321 ? -33.944 -3.979 39.256 1.00 96.12 321 PRO A N 1
ATOM 2436 C CA . PRO A 1 321 ? -33.389 -4.234 40.584 1.00 96.12 321 PRO A CA 1
ATOM 2437 C C . PRO A 1 321 ? -31.911 -3.847 40.703 1.00 96.12 321 PRO A C 1
ATOM 2439 O O . PRO A 1 321 ? -31.157 -3.958 39.734 1.00 96.12 321 PRO A O 1
ATOM 2442 N N . ALA A 1 322 ? -31.499 -3.453 41.913 1.00 96.94 322 ALA A N 1
ATOM 2443 C CA . ALA A 1 322 ? -30.096 -3.213 42.229 1.00 96.94 322 ALA A CA 1
ATOM 2444 C C . ALA A 1 322 ? -29.344 -4.542 42.103 1.00 9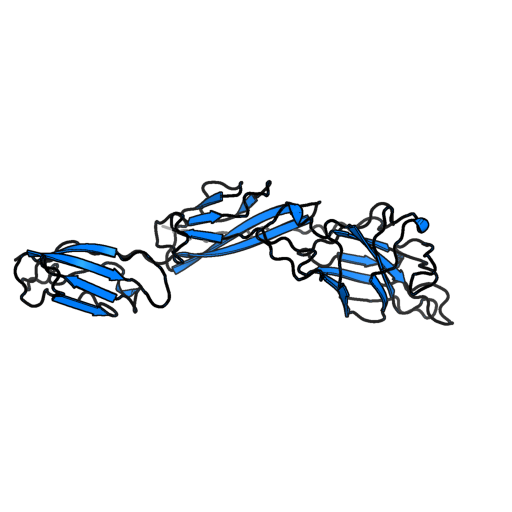6.94 322 ALA A C 1
ATOM 2446 O O . ALA A 1 322 ? -29.571 -5.478 42.874 1.00 96.94 322 ALA A O 1
ATOM 2447 N N . ALA A 1 323 ? -28.540 -4.649 41.054 1.00 97.19 323 ALA A N 1
ATOM 2448 C CA . ALA A 1 323 ? -27.880 -5.870 40.633 1.00 97.19 323 ALA A CA 1
ATOM 2449 C C . ALA A 1 323 ? -26.804 -5.538 39.596 1.00 97.19 323 ALA A C 1
ATOM 2451 O O . ALA A 1 323 ? -26.735 -4.427 39.067 1.00 97.19 323 ALA A O 1
ATOM 2452 N N . THR A 1 324 ? -25.987 -6.536 39.285 1.00 98.19 324 THR A N 1
ATOM 2453 C CA . THR A 1 324 ? -25.043 -6.488 38.172 1.00 98.19 324 THR A CA 1
ATOM 2454 C C . THR A 1 324 ? -25.695 -7.042 36.908 1.00 98.19 324 THR A C 1
ATOM 2456 O O . THR A 1 324 ? -26.284 -8.128 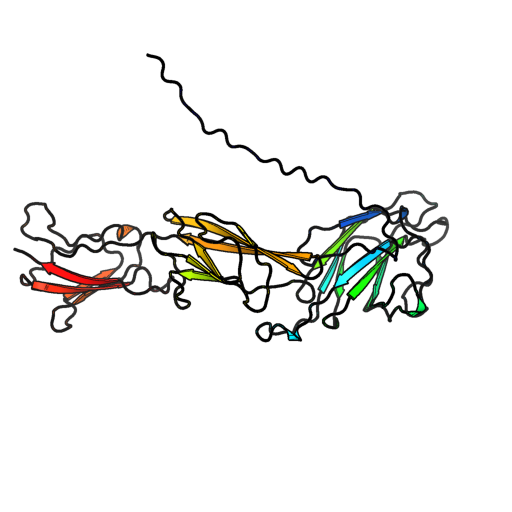36.919 1.00 98.19 324 THR A O 1
ATOM 2459 N N . TYR A 1 325 ? -25.553 -6.290 35.824 1.00 98.38 325 TYR A N 1
ATOM 2460 C CA . TYR A 1 325 ? -25.971 -6.614 34.467 1.00 98.38 325 TYR A CA 1
ATOM 2461 C C . TYR A 1 325 ? -24.736 -6.734 33.575 1.00 98.38 325 TYR A C 1
ATOM 2463 O O . TYR A 1 325 ? -23.659 -6.260 33.933 1.00 98.38 325 TYR A O 1
ATOM 2471 N N . TYR A 1 326 ? -24.884 -7.372 32.422 1.00 98.50 326 TYR A N 1
ATOM 2472 C CA . TYR A 1 326 ? -23.787 -7.651 31.497 1.00 98.50 326 TYR A CA 1
ATOM 2473 C C . TYR A 1 326 ? -24.037 -6.953 30.176 1.00 98.50 326 TYR A C 1
ATOM 2475 O O . TYR A 1 326 ? -25.142 -7.049 29.650 1.00 98.50 326 TYR A O 1
ATOM 2483 N N . TYR A 1 327 ? -23.040 -6.260 29.643 1.00 98.44 327 TYR A N 1
ATOM 2484 C CA . TYR A 1 327 ? -23.174 -5.546 28.381 1.00 98.44 327 TYR A CA 1
ATOM 2485 C C . TYR A 1 327 ? -22.378 -6.208 27.261 1.00 98.44 327 TYR A C 1
ATOM 2487 O O . TYR A 1 327 ? -21.351 -6.848 27.494 1.00 98.44 327 TYR A O 1
ATOM 2495 N N . VAL A 1 328 ? -22.869 -6.001 26.044 1.00 98.06 328 VAL A N 1
ATOM 2496 C CA . VAL A 1 328 ? -22.171 -6.225 24.780 1.00 98.06 328 VAL A CA 1
ATOM 2497 C C . VAL A 1 328 ? -22.355 -4.952 23.961 1.00 98.06 328 VAL A C 1
ATOM 2499 O O . VAL A 1 328 ? -23.494 -4.538 23.724 1.00 98.06 328 VAL A O 1
ATOM 2502 N N . ILE A 1 329 ? -21.250 -4.314 23.586 1.00 97.94 329 ILE A N 1
ATOM 2503 C CA . ILE A 1 329 ? -21.237 -3.082 22.797 1.00 97.94 329 ILE A CA 1
ATOM 2504 C C . ILE A 1 329 ? -20.439 -3.335 21.522 1.00 97.94 329 ILE A C 1
ATOM 2506 O O . ILE A 1 329 ? -19.248 -3.633 21.574 1.00 97.94 329 ILE A O 1
ATOM 2510 N N . GLU A 1 330 ? -21.096 -3.178 20.383 1.00 96.12 330 GLU A N 1
ATOM 2511 C CA . GLU A 1 330 ? -20.486 -3.244 19.056 1.00 96.12 330 GLU A CA 1
ATOM 2512 C C . GLU A 1 330 ? -20.382 -1.815 18.523 1.00 96.12 330 GLU A C 1
ATOM 2514 O O . GLU A 1 330 ? -21.401 -1.139 18.392 1.00 96.12 330 GLU A O 1
ATOM 2519 N N . LEU A 1 331 ? -19.170 -1.320 18.256 1.00 93.69 331 LEU A N 1
ATOM 2520 C CA . LEU A 1 331 ? -18.943 0.103 17.967 1.00 93.69 331 LEU A CA 1
ATOM 2521 C C . LEU A 1 331 ? -19.529 0.563 16.628 1.00 93.69 331 LEU A C 1
ATOM 2523 O O . LEU A 1 331 ? -20.086 1.659 16.544 1.00 93.69 331 LEU A O 1
ATOM 2527 N N . ASN A 1 332 ? -19.402 -0.256 15.585 1.00 87.69 332 ASN A N 1
ATOM 2528 C CA . ASN A 1 332 ? -20.026 -0.024 14.285 1.00 87.69 332 ASN A CA 1
ATOM 2529 C C . ASN A 1 332 ? -19.947 -1.300 13.421 1.00 87.69 332 ASN A C 1
ATOM 2531 O O . ASN A 1 332 ? -19.095 -1.385 12.538 1.00 87.69 332 ASN A O 1
ATOM 2535 N N . PRO A 1 333 ? -20.822 -2.292 13.650 1.00 82.62 333 PRO A N 1
ATOM 2536 C CA . PRO A 1 333 ? -20.728 -3.599 12.991 1.00 82.62 333 PRO A CA 1
ATOM 2537 C C . PRO A 1 333 ? -21.018 -3.567 11.478 1.00 82.62 333 PRO A C 1
ATOM 2539 O O . PRO A 1 333 ? -20.940 -4.600 10.821 1.00 82.62 333 PRO A O 1
ATOM 2542 N N . VAL A 1 334 ? -21.409 -2.411 10.925 1.00 83.75 334 VAL A N 1
ATOM 2543 C CA . VAL A 1 334 ? -21.635 -2.235 9.482 1.00 83.75 334 VAL A CA 1
ATOM 2544 C C . VAL A 1 334 ? -20.335 -1.890 8.761 1.00 83.75 334 VAL A C 1
ATOM 2546 O O . VAL A 1 334 ? -20.067 -2.454 7.705 1.00 83.75 334 VAL A O 1
ATOM 2549 N N . ASP A 1 335 ? -19.540 -0.982 9.333 1.00 85.00 335 ASP A N 1
ATOM 2550 C CA . ASP A 1 335 ? -18.340 -0.449 8.674 1.00 85.00 335 ASP A CA 1
ATOM 2551 C C . ASP A 1 335 ? -17.044 -1.080 9.206 1.00 85.00 335 ASP A C 1
ATOM 2553 O O . ASP A 1 335 ? -16.031 -1.101 8.505 1.00 85.00 335 ASP A O 1
ATOM 2557 N N . PHE A 1 336 ? -17.061 -1.600 10.438 1.00 86.62 336 PHE A N 1
ATOM 2558 C CA . PHE A 1 336 ? -15.871 -2.112 11.111 1.00 86.62 336 PHE A CA 1
ATOM 2559 C C . PHE A 1 336 ? -16.081 -3.521 11.654 1.00 86.62 336 PHE A C 1
ATOM 2561 O O . PHE A 1 336 ? -17.094 -3.820 12.289 1.00 86.62 336 PHE A O 1
ATOM 2568 N N . ASN A 1 337 ? -15.070 -4.363 11.457 1.00 88.69 337 ASN A N 1
ATOM 2569 C CA . ASN A 1 337 ? -14.904 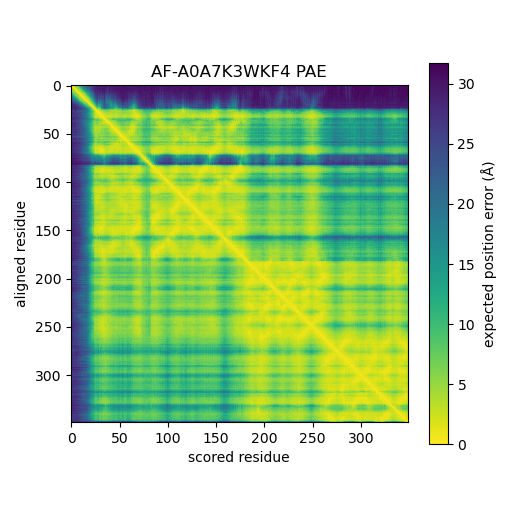-5.598 12.195 1.00 88.69 337 ASN A CA 1
ATOM 2570 C C . ASN A 1 337 ? -13.988 -5.320 13.392 1.00 88.69 337 ASN A C 1
ATOM 2572 O O . ASN A 1 337 ? -12.805 -5.011 13.237 1.00 88.69 337 ASN A O 1
ATOM 2576 N N . SER A 1 338 ? -14.559 -5.370 14.590 1.00 90.50 338 SER A N 1
ATOM 2577 C CA . SER A 1 338 ? -13.859 -5.165 15.855 1.00 90.50 338 SER A CA 1
ATOM 2578 C C . SER A 1 338 ? -14.434 -6.101 16.899 1.00 90.50 338 SER A C 1
ATOM 2580 O O . SER A 1 338 ? -15.642 -6.357 16.885 1.00 90.50 338 SER A O 1
ATOM 2582 N N . ASP A 1 339 ? -13.620 -6.510 17.865 1.00 91.69 339 ASP A N 1
ATOM 2583 C CA . ASP A 1 339 ? -14.143 -7.233 19.015 1.00 91.69 339 ASP A CA 1
ATOM 2584 C C . ASP A 1 339 ? -15.192 -6.393 19.758 1.00 91.69 339 ASP A C 1
ATOM 2586 O O . ASP A 1 339 ? -15.009 -5.185 19.960 1.00 91.69 339 ASP A O 1
ATOM 2590 N N . PRO A 1 340 ? -16.312 -7.002 20.182 1.00 94.00 340 PRO A N 1
ATOM 2591 C CA . PRO A 1 340 ? -17.284 -6.294 20.985 1.00 94.00 340 PRO A CA 1
ATOM 2592 C C . PRO A 1 340 ? -16.694 -5.981 22.360 1.00 94.00 340 PRO A C 1
ATOM 2594 O O . PRO A 1 340 ? -16.091 -6.830 23.024 1.00 94.00 340 PRO A O 1
ATOM 2597 N N . TYR A 1 341 ? -16.970 -4.781 22.858 1.00 96.44 341 TYR A N 1
ATOM 2598 C CA . TYR A 1 341 ? -16.706 -4.455 24.251 1.00 96.44 341 TYR A CA 1
ATOM 2599 C C . TYR A 1 341 ? -17.693 -5.231 25.117 1.00 96.44 341 TYR A C 1
ATOM 2601 O O . TYR A 1 341 ? -18.911 -5.055 25.018 1.00 96.44 341 TYR A O 1
ATOM 2609 N N . THR A 1 342 ? -17.169 -6.084 25.991 1.00 97.62 342 THR A N 1
ATOM 2610 C CA . THR A 1 342 ? -17.976 -6.880 26.917 1.00 97.62 342 THR A CA 1
ATOM 2611 C C . THR A 1 342 ? -17.562 -6.627 28.355 1.00 97.62 342 THR A C 1
ATOM 2613 O O . THR A 1 342 ? -16.412 -6.313 28.659 1.00 97.62 342 THR A O 1
ATOM 2616 N N . GLY A 1 343 ? -18.523 -6.741 29.263 1.00 97.88 343 GLY A N 1
ATOM 2617 C CA . GLY A 1 343 ? -18.272 -6.506 30.674 1.00 97.88 343 GLY A CA 1
ATOM 2618 C C . GLY A 1 343 ? -19.554 -6.461 31.478 1.00 97.88 343 GLY A C 1
ATOM 2619 O O . GLY A 1 343 ? -20.580 -7.025 31.090 1.00 97.88 343 GLY A O 1
ATOM 2620 N N . SER A 1 344 ? -19.492 -5.796 32.626 1.00 97.94 344 SER A N 1
ATOM 2621 C CA . SER A 1 344 ? -20.632 -5.666 33.523 1.00 97.94 344 SER A CA 1
ATOM 2622 C C . SER A 1 344 ? -20.839 -4.239 34.002 1.00 97.94 344 SER A C 1
ATOM 2624 O O . SER A 1 344 ? -19.871 -3.527 34.265 1.00 97.94 344 SER A O 1
ATOM 2626 N N . VAL A 1 345 ? -22.101 -3.876 34.203 1.00 98.31 345 VAL A N 1
ATOM 2627 C CA . VAL A 1 345 ? -22.538 -2.617 34.807 1.00 98.31 345 VAL A CA 1
ATOM 2628 C C . VAL A 1 345 ? -23.430 -2.919 36.010 1.00 98.31 345 VAL A C 1
ATOM 2630 O O . VAL A 1 345 ? -24.311 -3.776 35.945 1.00 98.31 345 VAL A O 1
ATOM 2633 N N . THR A 1 346 ? -23.189 -2.256 37.137 1.00 98.19 346 THR A N 1
ATOM 2634 C CA . THR A 1 346 ? -23.923 -2.474 38.389 1.00 98.19 346 THR A CA 1
ATOM 2635 C C . THR A 1 346 ? -24.832 -1.296 38.698 1.00 98.19 346 THR A C 1
ATOM 2637 O O . THR A 1 346 ? -24.374 -0.162 38.804 1.00 98.19 346 THR A O 1
ATOM 2640 N N . ILE A 1 347 ? -26.117 -1.581 38.900 1.00 97.69 347 ILE A N 1
ATOM 2641 C CA . ILE A 1 347 ? -27.086 -0.599 39.388 1.00 97.69 347 ILE A CA 1
ATOM 2642 C C . ILE A 1 347 ? -27.038 -0.605 40.914 1.00 97.69 347 ILE A C 1
ATOM 2644 O O . ILE A 1 347 ? -27.312 -1.632 41.544 1.00 97.69 347 ILE A O 1
ATOM 2648 N N . LEU A 1 348 ? -26.705 0.541 41.499 1.00 95.25 348 LEU A N 1
ATOM 2649 C CA . LEU A 1 348 ? -26.683 0.778 42.942 1.00 95.25 348 LEU A CA 1
ATOM 2650 C C . LEU A 1 348 ? -27.879 1.658 43.348 1.00 95.25 348 LEU A C 1
ATOM 2652 O O . LEU A 1 348 ? -28.423 2.380 42.518 1.00 95.25 348 LEU A O 1
ATOM 2656 N N . ARG A 1 349 ? -28.321 1.582 44.607 1.00 84.12 349 ARG A N 1
ATOM 2657 C CA . ARG A 1 349 ? -29.414 2.406 45.151 1.00 84.12 349 ARG A CA 1
ATOM 2658 C C . ARG A 1 349 ? -29.086 2.922 46.538 1.00 84.12 349 ARG A C 1
ATOM 2660 O O . ARG A 1 349 ? -28.404 2.173 47.277 1.00 84.12 349 ARG A O 1
#

Organism: NCBI:txid101383